Protein AF-A0A0U5IHL4-F1 (afdb_monomer)

pLDDT: mean 79.39, std 11.82, range [40.97, 94.06]

Foldseek 3Di:
DVVQVVVLVVVCVVVVPPDPDDFLLSRDLLPVVNVCVLCVVLVNPLCVVQCCAAAYNVPPDAHLLRVVCVVPPQPVRDSLLNSLSSVQAVLCSQCPPVPPVDPSHFAALVVSLVRSDDPSDDSVVSVVSLVVCCLGGQQWDADPVSNGIHGHSHGPPVNVVVVVVVVCVPPVVVLVVQQVVQCVVDDPPPDQAAEDEADQALVVDDPDDPTHHDYDHRPPHDDDDVVRNDPPDDDDLDALVVDDVVCLVAPDDLSSLLRVLLVLCVVPNQVSSVVSCCVHPVPPSVVSLVVLVVCLVRHPDPVSVVSSVSNSVSVPD

Sequence (317 aa):
MLRILALSVANLWRRQAAAPMIHACHLDLRDPRLADELVSRTDSAELMPIVNADIGDLKAEDSNAALADRANAHPDGFPLHEYAWKTVFLHRLAGFGDGLASNVFGIAKQDVLFATAFPGMTPPQVETTLDALRSHAYYLRYSETEGRYYASTGVSINRVLADIRRALRGNTRVTDLLNETSRKVVKAGALNFEILSEVELPECIPDKGAKATLAPIALDSPPVKPEDFIAGSKLRLALPEERHGARLTAPQTDWNRLQGLIAAYRDGNIPVTRAYLQTHAAENAERILDLLEVWAAEARDPDLKKQARAALYGLGR

Mean predicted aligned error: 17.68 Å

Nearest PDB structures (foldseek):
  8p8h-assembly1_A  TM=3.613E-01  e=2.334E+00  Homo sapiens
  5x5l-assembly1_A  TM=4.754E-01  e=4.123E+00  Acinetobacter baumannii
  3r0a-assembly1_A  TM=4.469E-01  e=7.283E+00  Methanosarcina mazei

Secondary structure (DSSP, 8-state):
-HHHHHHHHHHHHHHT---SS--GGG--TTSHHHHHHHHHHTT-GGGHHHIIIII--SSSSPPHHHHHHHHT--TT---HHHHHHHHHHHHHHHTTTT-TTSTTSSEEHHHHHHHT--TT--HHHHHHHHHHHHHH-SSEEEETTTTEEEE-SS--HHHHHHHHHHHHTT-HHHHHHHHHHHHHHS-TTSSSSEE--SB-SGGGS-S--SS-EE-PBPTTS----GGGG---S---PPPGGGS-HHHHHS--SHHHHHHHHHHHHHHHHHHHHHHHHHHHHGGGHHHHHHHHHHHHHH-SSHHHHHHHHHHHHHHT-

Solvent-accessible surface area (backbone atoms only — not comparable to full-atom values): 18159 Å² total; per-residue (Å²): 109,72,65,54,55,53,51,33,52,52,51,39,58,76,67,69,56,94,60,99,65,89,43,68,32,65,55,54,52,49,40,60,73,46,36,50,54,57,29,66,74,62,76,39,68,81,50,51,66,50,36,41,52,29,42,29,28,73,82,79,61,79,6,42,18,49,50,50,23,68,75,59,63,42,95,88,68,54,56,56,36,30,29,55,46,39,40,30,44,52,25,26,58,72,20,65,87,65,44,80,88,31,92,48,29,23,36,38,67,68,55,51,39,59,54,61,57,48,97,96,51,55,58,70,58,53,52,54,38,54,59,49,36,60,72,64,31,49,29,50,45,70,41,82,88,76,54,25,33,30,61,47,87,62,68,39,63,72,52,55,53,49,51,52,52,54,68,52,60,86,41,63,68,57,56,50,50,50,50,54,50,53,52,67,74,60,54,84,74,81,53,88,44,45,70,44,77,71,29,71,50,60,83,72,52,75,94,82,61,100,44,60,69,47,63,55,62,37,91,85,40,73,94,75,63,71,70,76,67,51,90,72,90,65,93,69,87,81,58,51,87,80,46,61,69,66,42,47,77,58,51,87,47,68,68,33,44,39,34,27,37,55,46,30,34,73,76,54,35,60,69,40,23,52,52,47,40,55,74,76,27,61,95,46,43,69,62,39,52,54,51,42,51,52,46,32,70,66,46,88,47,71,67,56,21,52,52,40,50,51,50,37,46,66,74,74,92

Structure (mmCIF, N/CA/C/O backbone):
data_AF-A0A0U5IHL4-F1
#
_entry.id   AF-A0A0U5IHL4-F1
#
loop_
_atom_site.group_PDB
_atom_site.id
_atom_site.type_symbol
_atom_site.label_atom_id
_atom_site.label_alt_id
_atom_site.label_comp_id
_atom_site.label_asym_id
_atom_site.label_entity_id
_atom_site.label_seq_id
_atom_site.pdbx_PDB_ins_code
_atom_site.Cartn_x
_atom_site.Cartn_y
_atom_site.Cartn_z
_atom_site.occupancy
_atom_site.B_iso_or_equiv
_atom_site.auth_seq_id
_atom_site.auth_comp_id
_atom_site.auth_asym_id
_atom_site.auth_atom_id
_atom_site.pdbx_PDB_model_num
ATOM 1 N N . MET A 1 1 ? 25.675 -5.745 -17.898 1.00 70.62 1 MET A N 1
ATOM 2 C CA . MET A 1 1 ? 24.692 -5.167 -18.847 1.00 70.62 1 MET A CA 1
ATOM 3 C C . MET A 1 1 ? 24.097 -6.214 -19.793 1.00 70.62 1 MET A C 1
ATOM 5 O O . MET A 1 1 ? 22.927 -6.521 -19.620 1.00 70.62 1 MET A O 1
ATOM 9 N N . LEU A 1 2 ? 24.857 -6.852 -20.698 1.00 84.75 2 LEU A N 1
ATOM 10 C CA . LEU A 1 2 ? 24.306 -7.862 -21.637 1.00 84.75 2 LEU A CA 1
ATOM 11 C C . LEU A 1 2 ? 23.575 -9.037 -20.957 1.00 84.75 2 LEU A C 1
ATOM 13 O O . LEU A 1 2 ? 22.538 -9.481 -21.438 1.00 84.75 2 LEU A O 1
ATOM 17 N N . ARG A 1 3 ? 24.074 -9.505 -19.805 1.00 89.00 3 ARG A N 1
ATOM 18 C CA . ARG A 1 3 ? 23.435 -10.579 -19.028 1.00 89.00 3 ARG A CA 1
ATOM 19 C C . ARG A 1 3 ? 22.057 -10.191 -18.480 1.00 89.00 3 ARG A C 1
ATOM 21 O O . ARG A 1 3 ? 21.152 -11.012 -18.529 1.00 89.00 3 ARG A O 1
ATOM 28 N N . ILE A 1 4 ? 21.895 -8.954 -18.001 1.00 88.88 4 ILE A N 1
ATOM 29 C CA . ILE A 1 4 ? 20.609 -8.441 -17.494 1.00 88.88 4 ILE A CA 1
ATOM 30 C C . ILE A 1 4 ? 19.595 -8.422 -18.636 1.00 88.88 4 ILE A C 1
ATOM 32 O O . ILE A 1 4 ? 18.509 -8.966 -18.489 1.00 88.88 4 ILE A O 1
ATOM 36 N N . LEU A 1 5 ? 19.979 -7.889 -19.802 1.00 89.88 5 LEU A N 1
ATOM 37 C CA . LEU A 1 5 ? 19.118 -7.887 -20.984 1.00 89.88 5 LEU A CA 1
ATOM 38 C C . LEU A 1 5 ? 18.722 -9.312 -21.405 1.00 89.88 5 LEU A C 1
ATOM 40 O O . LEU A 1 5 ? 17.545 -9.576 -21.630 1.00 89.88 5 LEU A O 1
ATOM 44 N N . ALA A 1 6 ? 19.683 -10.240 -21.462 1.00 92.75 6 ALA A N 1
ATOM 45 C CA . ALA A 1 6 ? 19.418 -11.632 -21.820 1.00 92.75 6 ALA A CA 1
ATOM 46 C C . ALA A 1 6 ? 18.459 -12.322 -20.832 1.00 92.75 6 ALA A C 1
ATOM 48 O O . ALA A 1 6 ? 17.554 -13.037 -21.259 1.00 92.75 6 ALA A O 1
ATOM 49 N N . LEU A 1 7 ? 18.621 -12.087 -19.524 1.00 92.69 7 LEU A N 1
ATOM 50 C CA . LEU A 1 7 ? 17.713 -12.606 -18.496 1.00 92.69 7 LEU A CA 1
ATOM 51 C C . LEU A 1 7 ? 16.308 -12.009 -18.628 1.00 92.69 7 LEU A C 1
ATOM 53 O O . LEU A 1 7 ? 15.334 -12.756 -18.571 1.00 92.69 7 LEU A O 1
ATOM 57 N N . SER A 1 8 ? 16.191 -10.703 -18.873 1.00 92.75 8 SER A N 1
ATOM 58 C CA . SER A 1 8 ? 14.900 -10.040 -19.086 1.00 92.75 8 SER A CA 1
ATOM 59 C C . SER A 1 8 ? 14.162 -10.605 -20.292 1.00 92.75 8 SER A C 1
ATOM 61 O O . SER A 1 8 ? 13.000 -10.984 -20.172 1.00 92.75 8 SER A O 1
ATOM 63 N N . VAL A 1 9 ? 14.843 -10.736 -21.436 1.00 93.38 9 VAL A N 1
ATOM 64 C CA . VAL A 1 9 ? 14.265 -11.340 -22.647 1.00 93.38 9 VAL A CA 1
ATOM 65 C C . VAL A 1 9 ? 13.840 -12.784 -22.377 1.00 93.38 9 VAL A C 1
ATOM 67 O O . VAL A 1 9 ? 12.722 -13.169 -22.714 1.00 93.38 9 VAL A O 1
ATOM 70 N N . ALA A 1 10 ? 14.688 -13.576 -21.714 1.00 93.62 10 ALA A N 1
ATOM 71 C CA . ALA A 1 10 ? 14.364 -14.957 -21.367 1.00 93.62 10 ALA A CA 1
ATOM 72 C C . ALA A 1 10 ? 13.145 -15.060 -20.431 1.00 93.62 10 ALA A C 1
ATOM 74 O O . ALA A 1 10 ? 12.318 -15.956 -20.605 1.00 93.62 10 ALA A O 1
ATOM 75 N N . ASN A 1 11 ? 13.010 -14.160 -19.454 1.00 92.69 11 ASN A N 1
ATOM 76 C CA . ASN A 1 11 ? 11.890 -14.163 -18.512 1.00 92.69 11 ASN A CA 1
ATOM 77 C C . ASN A 1 11 ? 10.586 -13.694 -19.171 1.00 92.69 11 ASN A C 1
ATOM 79 O O . ASN A 1 11 ? 9.555 -14.336 -18.968 1.00 92.69 11 ASN A O 1
ATOM 83 N N . LEU A 1 12 ? 10.631 -12.658 -20.015 1.00 92.25 12 LEU A N 1
ATOM 84 C CA . LEU A 1 12 ? 9.483 -12.227 -20.821 1.00 92.25 12 LEU A CA 1
ATOM 85 C C . LEU A 1 12 ? 9.002 -13.347 -21.751 1.00 92.25 12 LEU A C 1
ATOM 87 O O . LEU A 1 12 ? 7.808 -13.639 -21.793 1.00 92.25 12 LEU A O 1
ATOM 91 N N . TRP A 1 13 ? 9.937 -14.032 -22.419 1.00 93.31 13 TRP A N 1
ATOM 92 C CA . TRP A 1 13 ? 9.635 -15.171 -23.284 1.00 93.31 13 TRP A CA 1
ATOM 93 C C . TRP A 1 13 ? 8.981 -16.327 -22.518 1.00 93.31 13 TRP A C 1
ATOM 95 O O . TRP A 1 13 ? 7.932 -16.822 -22.921 1.00 93.31 13 TRP A O 1
ATOM 105 N N . ARG A 1 14 ? 9.550 -16.749 -21.380 1.00 93.06 14 ARG A N 1
ATOM 106 C CA . ARG A 1 14 ? 8.982 -17.842 -20.565 1.00 93.06 14 ARG A CA 1
ATOM 107 C C . ARG A 1 14 ? 7.578 -17.533 -20.050 1.00 93.06 14 ARG A C 1
ATOM 109 O O . ARG A 1 14 ? 6.767 -18.444 -19.945 1.00 93.06 14 ARG A O 1
ATOM 116 N N . ARG A 1 15 ? 7.306 -16.268 -19.718 1.00 89.12 15 ARG A N 1
ATOM 117 C CA . ARG A 1 15 ? 6.003 -15.811 -19.211 1.00 89.12 15 ARG A CA 1
ATOM 118 C C . ARG A 1 15 ? 4.991 -15.508 -20.313 1.00 89.12 15 ARG A C 1
ATOM 120 O O . ARG A 1 15 ? 3.847 -15.227 -19.982 1.00 89.12 15 ARG A O 1
ATOM 127 N N . GLN A 1 16 ? 5.406 -15.544 -21.583 1.00 88.62 16 GL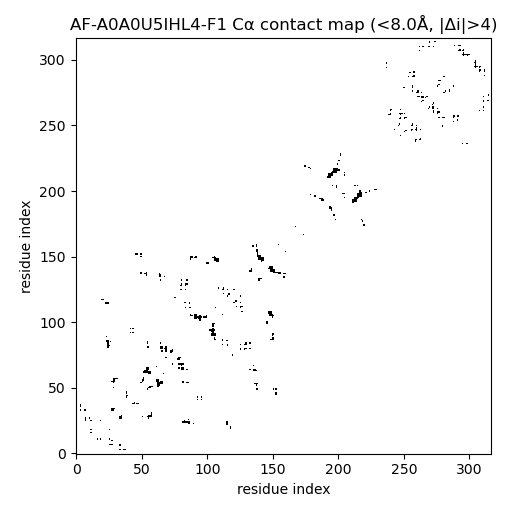N A N 1
ATOM 128 C CA . GLN A 1 16 ? 4.587 -15.123 -22.726 1.00 88.62 16 GLN A CA 1
ATOM 129 C C . GLN A 1 16 ? 3.995 -13.717 -22.514 1.00 88.62 16 GLN A C 1
ATOM 131 O O . GLN A 1 16 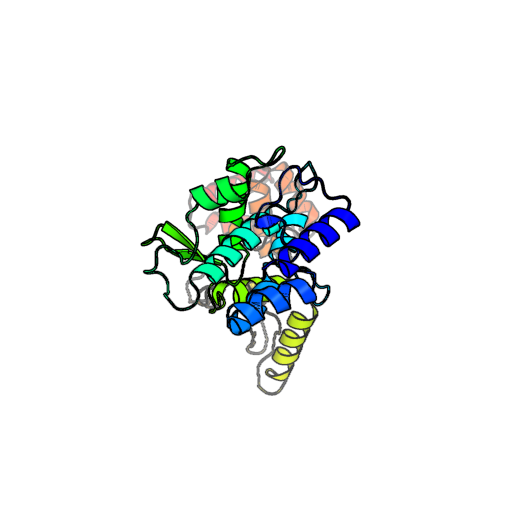? 2.842 -13.450 -22.843 1.00 88.62 16 GLN A 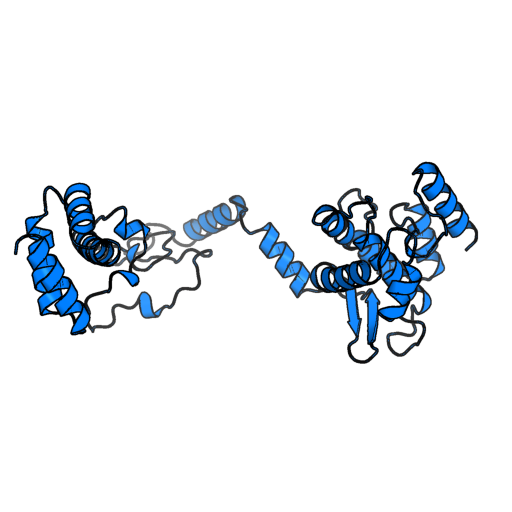O 1
ATOM 136 N N . ALA A 1 17 ? 4.782 -12.817 -21.916 1.00 85.38 17 ALA A N 1
ATOM 137 C CA . ALA A 1 17 ? 4.329 -11.469 -21.600 1.00 85.38 17 ALA A CA 1
ATOM 138 C C . ALA A 1 17 ? 4.247 -10.613 -22.872 1.00 85.38 17 ALA A C 1
ATOM 140 O O . ALA A 1 17 ? 5.193 -10.568 -23.663 1.00 85.38 17 ALA A O 1
ATOM 141 N N . ALA A 1 18 ? 3.137 -9.895 -23.046 1.00 79.69 18 ALA A N 1
ATOM 142 C CA . ALA A 1 18 ? 2.965 -8.950 -24.141 1.00 79.69 18 ALA A CA 1
ATOM 143 C C . ALA A 1 18 ? 3.801 -7.684 -23.885 1.00 79.69 18 ALA A C 1
ATOM 145 O O . ALA A 1 18 ? 3.359 -6.768 -23.201 1.00 79.69 18 ALA A O 1
ATOM 146 N N . ALA A 1 19 ? 5.016 -7.643 -24.435 1.00 84.12 19 ALA A N 1
ATOM 147 C CA . ALA A 1 19 ? 5.914 -6.490 -24.361 1.00 84.12 19 ALA A CA 1
ATOM 148 C C . ALA A 1 19 ? 6.385 -6.103 -25.776 1.00 84.12 19 ALA A C 1
ATOM 150 O O . ALA A 1 19 ? 7.451 -6.550 -26.208 1.00 84.12 19 ALA A O 1
ATOM 151 N N . PRO A 1 20 ? 5.601 -5.297 -26.525 1.00 82.12 20 PRO A N 1
ATOM 152 C CA . PRO A 1 20 ? 5.962 -4.860 -27.880 1.00 82.12 20 PRO A CA 1
ATOM 153 C C . PRO A 1 20 ? 7.307 -4.121 -27.936 1.00 82.12 20 PRO A C 1
ATOM 155 O O . PRO A 1 20 ? 8.003 -4.160 -28.947 1.00 82.12 20 PRO A O 1
ATOM 158 N N . MET A 1 21 ? 7.676 -3.470 -26.832 1.00 86.81 21 MET A N 1
ATOM 159 C CA . MET A 1 21 ? 8.982 -2.874 -26.592 1.00 86.81 21 MET A CA 1
ATOM 160 C C . MET A 1 21 ? 9.409 -3.188 -25.156 1.00 86.81 21 MET A C 1
ATOM 162 O O . MET A 1 21 ? 8.581 -3.212 -24.246 1.00 86.81 21 MET A O 1
ATOM 166 N N . ILE A 1 22 ? 10.699 -3.449 -24.938 1.00 89.19 22 ILE A N 1
ATOM 167 C CA . ILE A 1 22 ? 11.230 -3.734 -23.600 1.00 89.19 22 ILE A CA 1
ATOM 168 C C . ILE A 1 22 ? 11.645 -2.420 -22.944 1.00 89.19 22 ILE A C 1
ATOM 170 O O . ILE A 1 22 ? 12.648 -1.812 -23.308 1.00 89.19 22 ILE A O 1
ATOM 174 N N . HIS A 1 23 ? 10.874 -2.018 -21.943 1.00 88.88 23 HIS A N 1
ATOM 175 C CA . HIS A 1 23 ? 11.157 -0.875 -21.073 1.00 88.88 23 HIS A CA 1
ATOM 176 C C . HIS A 1 23 ? 11.784 -1.297 -19.739 1.00 88.88 23 HIS A C 1
ATOM 178 O O . HIS A 1 23 ? 11.735 -2.464 -19.352 1.00 88.88 23 HIS A O 1
ATOM 184 N N . ALA A 1 24 ? 12.284 -0.315 -18.986 1.00 85.56 24 ALA A N 1
ATOM 185 C CA . ALA A 1 24 ? 12.833 -0.485 -17.641 1.00 85.56 24 ALA A CA 1
ATOM 186 C C . ALA A 1 24 ? 11.872 -1.220 -16.677 1.00 85.56 24 ALA A C 1
ATOM 188 O O . ALA A 1 24 ? 12.297 -2.082 -15.908 1.00 85.56 24 ALA A O 1
ATOM 189 N N . CYS A 1 25 ? 10.564 -0.960 -16.768 1.00 88.38 25 CYS A N 1
ATOM 190 C CA . CYS A 1 25 ? 9.544 -1.621 -15.949 1.00 88.38 25 CYS A CA 1
ATOM 191 C C . CYS A 1 25 ? 9.418 -3.141 -16.177 1.00 88.38 25 CYS A C 1
ATOM 193 O O . CYS A 1 25 ? 8.927 -3.854 -15.301 1.00 88.38 25 CYS A O 1
ATOM 195 N N . HIS A 1 26 ? 9.899 -3.654 -17.315 1.00 90.31 26 HIS A N 1
ATOM 196 C CA . HIS A 1 26 ? 9.824 -5.074 -17.667 1.00 90.31 26 HIS A CA 1
ATOM 197 C C . HIS A 1 26 ? 10.923 -5.921 -17.016 1.00 90.31 26 HIS A C 1
ATOM 199 O O . HIS A 1 26 ? 10.900 -7.147 -17.139 1.00 90.31 26 HIS A O 1
ATOM 205 N N . LEU A 1 27 ? 11.886 -5.301 -16.323 1.00 90.25 27 LEU A N 1
ATOM 206 C CA . LEU A 1 27 ? 12.884 -6.053 -15.572 1.00 90.25 27 LEU A CA 1
ATOM 207 C C . LEU A 1 27 ? 12.206 -6.904 -14.492 1.00 90.25 27 LEU A C 1
ATOM 209 O O . LEU A 1 27 ? 11.357 -6.451 -13.716 1.00 90.25 27 LEU A O 1
ATOM 213 N N . ASP A 1 28 ? 12.589 -8.172 -14.446 1.00 89.25 28 ASP A N 1
ATOM 214 C CA . ASP A 1 28 ? 12.021 -9.123 -13.507 1.00 89.25 28 ASP A CA 1
ATOM 215 C C . ASP A 1 28 ? 12.864 -9.205 -12.239 1.00 89.25 28 ASP A C 1
ATOM 217 O O . ASP A 1 28 ? 13.707 -10.085 -12.092 1.00 89.25 28 ASP A O 1
ATOM 221 N N . LEU A 1 29 ? 12.623 -8.276 -11.313 1.00 88.62 29 LEU A N 1
ATOM 222 C CA . LEU A 1 29 ? 13.315 -8.246 -10.020 1.00 88.62 29 LEU A CA 1
ATOM 223 C C . LEU A 1 29 ? 12.933 -9.406 -9.083 1.00 88.62 29 LEU A C 1
ATOM 225 O O . LEU A 1 29 ? 13.537 -9.534 -8.028 1.00 88.62 29 LEU A O 1
ATOM 229 N N . ARG A 1 30 ? 11.976 -10.265 -9.469 1.00 86.12 30 ARG A N 1
ATOM 230 C CA . ARG A 1 30 ? 11.692 -11.533 -8.779 1.00 86.12 30 ARG A CA 1
ATOM 231 C C . ARG A 1 30 ? 12.662 -12.653 -9.161 1.00 86.12 30 ARG A C 1
ATOM 233 O O . ARG A 1 30 ? 12.684 -13.676 -8.490 1.00 86.12 30 ARG A O 1
ATOM 240 N N . ASP A 1 31 ? 13.425 -12.509 -10.249 1.00 88.81 31 ASP A N 1
ATOM 241 C CA . ASP A 1 31 ? 14.496 -13.451 -10.581 1.00 88.81 31 ASP A CA 1
ATOM 242 C C . ASP A 1 31 ? 15.732 -13.081 -9.747 1.00 88.81 31 ASP A C 1
ATOM 244 O O . ASP A 1 31 ? 16.350 -12.047 -10.032 1.00 88.81 31 ASP A O 1
ATOM 248 N N . PRO A 1 32 ? 16.136 -13.907 -8.759 1.00 86.62 32 PRO A N 1
ATOM 249 C CA . PRO A 1 32 ? 17.268 -13.587 -7.893 1.00 86.62 32 PRO A CA 1
ATOM 250 C C . PRO A 1 32 ? 18.539 -13.325 -8.699 1.00 86.62 32 PRO A C 1
ATOM 252 O O . PRO A 1 32 ? 19.300 -12.420 -8.391 1.00 86.62 32 PRO A O 1
ATOM 255 N N . ARG A 1 33 ? 18.729 -14.035 -9.821 1.00 89.12 33 ARG A N 1
ATOM 256 C CA . ARG A 1 33 ? 19.912 -13.868 -10.679 1.00 89.12 33 ARG A CA 1
ATOM 257 C C . ARG A 1 33 ? 19.960 -12.486 -11.322 1.00 89.12 33 ARG A C 1
ATOM 259 O O . ARG A 1 33 ? 21.047 -11.970 -11.565 1.00 89.12 33 ARG A O 1
ATOM 266 N N . LEU A 1 34 ? 18.796 -11.928 -11.661 1.00 89.88 34 LEU A N 1
ATOM 267 C CA . LEU A 1 34 ? 18.690 -10.600 -12.258 1.00 89.88 34 LEU A CA 1
ATOM 268 C C . LEU A 1 34 ? 18.869 -9.529 -11.183 1.00 89.88 34 LEU A C 1
ATOM 270 O O . LEU A 1 34 ? 19.649 -8.604 -11.396 1.00 89.88 34 LEU A O 1
ATOM 274 N N . ALA A 1 35 ? 18.191 -9.673 -10.041 1.00 87.44 35 ALA A N 1
ATOM 275 C CA . ALA A 1 35 ? 18.302 -8.747 -8.917 1.00 87.44 35 ALA A CA 1
ATOM 276 C C . ALA A 1 35 ? 19.741 -8.679 -8.373 1.00 87.44 35 ALA A C 1
ATOM 278 O O . ALA A 1 35 ? 20.296 -7.586 -8.255 1.00 87.44 35 ALA A O 1
ATOM 279 N N . ASP A 1 36 ? 20.379 -9.830 -8.150 1.00 85.75 36 ASP A N 1
ATOM 280 C CA . ASP A 1 36 ? 21.756 -9.916 -7.657 1.00 85.75 36 ASP A CA 1
ATOM 281 C C . ASP A 1 36 ? 22.750 -9.311 -8.654 1.00 85.75 36 ASP A C 1
ATOM 283 O O . ASP A 1 36 ? 23.636 -8.553 -8.262 1.00 85.75 36 ASP A O 1
ATOM 287 N N . GLU A 1 37 ? 22.614 -9.592 -9.958 1.00 87.44 37 GLU A N 1
ATOM 288 C CA . GLU A 1 37 ? 23.479 -8.987 -10.983 1.00 87.44 37 GLU A CA 1
ATOM 289 C C . GLU A 1 37 ? 23.276 -7.467 -11.054 1.00 87.44 37 GLU A C 1
ATOM 291 O O . GLU A 1 37 ? 24.244 -6.737 -11.242 1.00 87.44 37 GLU A O 1
ATOM 296 N N . LEU A 1 38 ? 22.042 -6.978 -10.901 1.00 85.12 38 LEU A N 1
ATOM 297 C CA . LEU A 1 38 ? 21.747 -5.548 -10.925 1.00 85.12 38 LEU A CA 1
ATOM 298 C C . LEU A 1 38 ? 22.385 -4.833 -9.727 1.00 85.12 38 LEU A C 1
ATOM 300 O O . LEU A 1 38 ? 23.035 -3.812 -9.915 1.00 85.12 38 LEU A O 1
ATOM 304 N N . VAL A 1 39 ? 22.239 -5.391 -8.525 1.00 81.19 39 VAL A N 1
ATOM 305 C CA . VAL A 1 39 ? 22.665 -4.752 -7.275 1.00 81.19 39 VAL A CA 1
ATOM 306 C C . VAL A 1 39 ? 24.162 -4.915 -6.994 1.00 81.19 39 VAL A C 1
ATOM 308 O O . VAL A 1 39 ? 24.807 -3.973 -6.533 1.00 81.19 39 VAL A O 1
ATOM 311 N N . SER A 1 40 ? 24.748 -6.075 -7.309 1.00 81.00 40 SER A N 1
ATOM 312 C CA . SER A 1 40 ? 26.196 -6.300 -7.146 1.00 81.00 40 SER A CA 1
ATOM 313 C C . SER A 1 40 ? 27.036 -5.430 -8.082 1.00 81.00 40 SER A C 1
ATOM 315 O O . SER A 1 40 ? 28.137 -5.020 -7.725 1.00 81.00 40 SER A 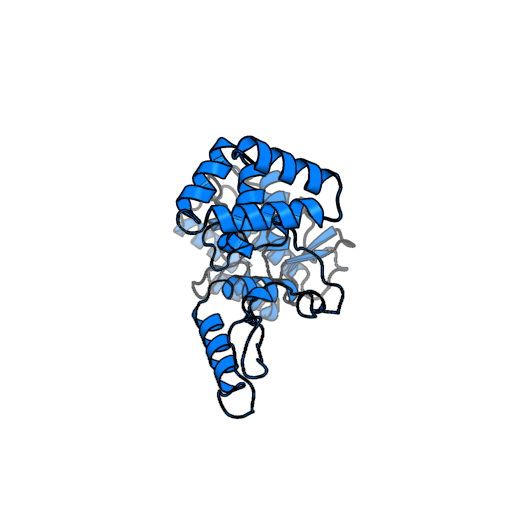O 1
ATOM 317 N N . ARG A 1 41 ? 26.530 -5.122 -9.282 1.00 78.69 41 ARG A N 1
ATOM 318 C CA . ARG A 1 41 ? 27.239 -4.295 -10.271 1.00 78.69 41 ARG A CA 1
ATOM 319 C C . ARG A 1 41 ? 27.240 -2.811 -9.931 1.00 78.69 41 ARG A C 1
ATOM 321 O O . ARG A 1 41 ? 28.100 -2.101 -10.444 1.00 78.69 41 ARG A O 1
ATOM 328 N N . THR A 1 42 ? 26.285 -2.353 -9.129 1.00 73.25 42 THR A N 1
ATOM 329 C CA . THR A 1 42 ? 26.123 -0.942 -8.752 1.00 73.25 42 THR A CA 1
ATOM 330 C C . THR A 1 42 ? 26.599 -0.650 -7.327 1.00 73.25 42 THR A C 1
ATOM 332 O O . THR A 1 42 ? 26.377 0.451 -6.835 1.00 73.25 42 THR A O 1
ATOM 335 N N . ASP A 1 43 ? 27.222 -1.629 -6.657 1.00 71.69 43 ASP A N 1
ATOM 336 C CA . ASP A 1 43 ? 27.627 -1.560 -5.243 1.00 71.69 43 ASP A CA 1
ATOM 337 C C . ASP A 1 43 ? 26.485 -1.101 -4.312 1.00 71.69 43 ASP A C 1
ATOM 339 O O . ASP A 1 43 ? 26.673 -0.383 -3.335 1.00 71.69 43 ASP A O 1
ATOM 343 N N . SER A 1 44 ? 25.247 -1.485 -4.644 1.00 79.88 44 SER A N 1
ATOM 344 C CA . SER A 1 44 ? 24.035 -0.970 -3.992 1.00 79.88 44 SER A CA 1
ATOM 345 C C . SER A 1 44 ? 23.357 -2.009 -3.101 1.00 79.88 44 SER A C 1
ATOM 347 O O . SER A 1 44 ? 22.128 -2.057 -3.027 1.00 79.88 44 SER A O 1
ATOM 349 N N . ALA A 1 45 ? 24.137 -2.877 -2.448 1.00 80.94 45 ALA A N 1
ATOM 350 C CA . ALA A 1 45 ? 23.626 -3.999 -1.646 1.00 80.94 45 ALA A CA 1
ATOM 351 C C . ALA A 1 45 ? 22.596 -3.568 -0.583 1.00 80.94 45 ALA A C 1
ATOM 353 O O . ALA A 1 45 ? 21.644 -4.296 -0.298 1.00 80.94 45 ALA A O 1
ATOM 354 N N . GLU A 1 46 ? 22.730 -2.346 -0.061 1.00 83.00 46 GLU A N 1
ATOM 355 C CA . GLU A 1 46 ? 21.791 -1.723 0.878 1.00 83.00 46 GLU A CA 1
ATOM 356 C C . GLU A 1 46 ? 20.371 -1.504 0.325 1.00 83.00 46 GLU A C 1
ATOM 358 O O . GLU A 1 46 ? 19.449 -1.246 1.096 1.00 83.00 46 GLU A O 1
ATOM 363 N N . LEU A 1 47 ? 20.168 -1.622 -0.990 1.00 86.56 47 LEU A N 1
ATOM 364 C CA . LEU A 1 47 ? 18.869 -1.449 -1.638 1.00 86.56 47 LEU A CA 1
ATOM 365 C C . LEU A 1 47 ? 18.067 -2.754 -1.755 1.00 86.56 47 LEU A C 1
ATOM 367 O O . LEU A 1 47 ? 16.876 -2.705 -2.061 1.00 86.56 47 LEU A O 1
ATOM 371 N N . MET A 1 48 ? 18.664 -3.917 -1.471 1.00 87.06 48 MET A N 1
ATOM 372 C CA . MET A 1 48 ? 17.949 -5.205 -1.493 1.00 87.06 48 MET A CA 1
ATOM 373 C C . MET A 1 48 ? 16.703 -5.262 -0.590 1.00 87.06 48 MET A C 1
ATOM 375 O O . MET A 1 48 ? 15.702 -5.843 -1.015 1.00 87.06 48 MET A O 1
ATOM 379 N N . PRO A 1 49 ? 16.683 -4.655 0.616 1.00 88.00 49 PRO A N 1
ATOM 380 C CA . PRO A 1 49 ? 15.466 -4.572 1.425 1.00 88.00 49 PRO A CA 1
ATOM 381 C C . PRO A 1 49 ? 14.291 -3.909 0.694 1.00 88.00 49 PRO A C 1
ATOM 383 O O . PRO A 1 49 ? 13.150 -4.324 0.881 1.00 88.00 49 PRO A O 1
ATOM 386 N N . ILE A 1 50 ? 14.564 -2.932 -0.177 1.00 90.06 50 ILE A N 1
ATOM 387 C CA . ILE A 1 50 ? 13.544 -2.224 -0.965 1.00 90.06 50 ILE A CA 1
ATOM 388 C C . ILE A 1 50 ? 12.916 -3.160 -1.994 1.00 90.06 50 ILE A C 1
ATOM 390 O O . ILE A 1 50 ? 11.695 -3.175 -2.157 1.00 90.06 50 ILE A O 1
ATOM 394 N N . VAL A 1 51 ? 13.751 -3.953 -2.674 1.00 89.25 51 VAL A N 1
ATOM 395 C CA . VAL A 1 51 ? 13.294 -4.932 -3.665 1.00 89.25 51 VAL A CA 1
ATOM 396 C C . VAL A 1 51 ? 12.347 -5.929 -3.008 1.00 89.25 51 VAL A C 1
ATOM 398 O O . VAL A 1 51 ? 11.212 -6.053 -3.461 1.00 89.25 51 VAL A O 1
ATOM 401 N N . ASN A 1 52 ? 12.777 -6.537 -1.898 1.00 87.25 52 ASN A N 1
ATOM 402 C CA . ASN A 1 52 ? 12.006 -7.560 -1.192 1.00 87.25 52 ASN A CA 1
ATOM 403 C C . ASN A 1 52 ? 10.690 -7.019 -0.615 1.00 87.25 52 ASN A C 1
ATOM 405 O O . ASN A 1 52 ? 9.659 -7.670 -0.731 1.00 87.25 52 ASN A O 1
ATOM 409 N N . ALA A 1 53 ? 10.712 -5.837 0.007 1.00 86.56 53 ALA A N 1
ATOM 410 C CA . ALA A 1 53 ? 9.534 -5.308 0.687 1.00 86.56 53 ALA A CA 1
ATOM 411 C C . ALA A 1 53 ? 8.515 -4.684 -0.275 1.00 86.56 53 ALA A C 1
ATOM 413 O O . ALA A 1 53 ? 7.315 -4.918 -0.145 1.00 86.56 53 ALA A O 1
ATOM 414 N N . ASP A 1 54 ? 8.970 -3.874 -1.236 1.00 88.75 54 ASP A N 1
ATOM 415 C CA . ASP A 1 54 ? 8.059 -3.036 -2.012 1.00 88.75 54 ASP A CA 1
ATOM 416 C C . ASP A 1 54 ? 7.927 -3.438 -3.483 1.00 88.75 54 ASP A C 1
ATOM 418 O O . ASP A 1 54 ? 6.855 -3.229 -4.039 1.00 88.75 54 ASP A O 1
ATOM 422 N N . ILE A 1 55 ? 8.961 -3.981 -4.142 1.00 88.19 55 ILE A N 1
ATOM 423 C CA . ILE A 1 55 ? 8.947 -4.155 -5.608 1.00 88.19 55 ILE A CA 1
ATOM 424 C C . ILE A 1 55 ? 8.603 -5.581 -6.024 1.00 88.19 55 ILE A C 1
ATOM 426 O O . ILE A 1 55 ? 7.582 -5.815 -6.664 1.00 88.19 55 ILE A O 1
ATOM 430 N N . GLY A 1 56 ? 9.451 -6.542 -5.684 1.00 77.44 56 GLY A N 1
ATOM 431 C CA . GLY A 1 56 ? 9.319 -7.922 -6.116 1.00 77.44 56 GLY A CA 1
ATOM 432 C C . GLY A 1 56 ? 9.942 -8.816 -5.070 1.00 77.44 56 GLY A C 1
ATOM 433 O O . GLY A 1 56 ? 11.137 -8.719 -4.812 1.00 77.44 56 GLY A O 1
ATOM 434 N N . ASP A 1 57 ? 9.128 -9.664 -4.459 1.00 68.44 57 ASP A N 1
ATOM 435 C CA . ASP A 1 57 ? 9.641 -10.534 -3.420 1.00 68.44 57 ASP A CA 1
ATOM 436 C C . ASP A 1 57 ? 10.387 -11.736 -4.012 1.00 68.44 57 ASP A C 1
ATOM 438 O O . ASP A 1 57 ? 9.889 -12.439 -4.897 1.00 68.44 57 ASP A O 1
ATOM 442 N N . LEU A 1 58 ? 11.585 -11.971 -3.485 1.00 59.53 58 LEU A N 1
ATOM 443 C CA . LEU A 1 58 ? 12.417 -13.138 -3.757 1.00 59.53 58 LEU A CA 1
ATOM 444 C C . LEU A 1 58 ? 12.065 -14.324 -2.836 1.00 59.53 58 LEU A C 1
ATOM 446 O O . LEU A 1 58 ? 12.508 -15.443 -3.095 1.00 59.53 58 LEU A O 1
ATOM 450 N N . LYS A 1 59 ? 11.289 -14.094 -1.764 1.00 61.41 59 LYS A N 1
ATOM 451 C CA . LYS A 1 59 ? 10.922 -15.074 -0.725 1.00 61.41 59 LYS A CA 1
ATOM 452 C C . LYS A 1 59 ? 9.497 -15.642 -0.840 1.00 61.41 59 LYS A C 1
ATOM 454 O O . LYS A 1 59 ? 9.120 -16.450 0.004 1.00 61.41 59 LYS A O 1
ATOM 459 N N . ALA A 1 60 ? 8.773 -15.324 -1.916 1.00 56.31 60 ALA A N 1
ATOM 460 C CA . ALA A 1 60 ? 7.429 -15.824 -2.249 1.00 56.31 60 ALA A CA 1
ATOM 461 C C . ALA A 1 60 ? 6.252 -15.329 -1.372 1.00 56.31 60 ALA A C 1
ATOM 463 O O . ALA A 1 60 ? 5.143 -15.850 -1.494 1.00 56.31 60 ALA A O 1
ATOM 464 N N . GLU A 1 61 ? 6.453 -14.305 -0.552 1.00 64.31 61 GLU A N 1
ATOM 465 C CA . GLU A 1 61 ? 5.413 -13.405 -0.045 1.00 64.31 61 GLU A CA 1
ATOM 466 C C . GLU A 1 61 ? 5.103 -12.302 -1.084 1.00 64.31 61 GLU A C 1
ATOM 468 O O . GLU A 1 61 ? 5.803 -12.128 -2.080 1.00 64.31 61 GLU A O 1
ATOM 473 N N . ASP A 1 62 ? 3.999 -11.571 -0.928 1.00 76.88 62 ASP A N 1
ATOM 474 C CA . ASP A 1 62 ? 3.670 -10.484 -1.855 1.00 76.88 62 ASP A CA 1
ATOM 475 C C . ASP A 1 62 ? 4.331 -9.172 -1.427 1.00 76.88 62 ASP A C 1
ATOM 477 O O . ASP A 1 62 ? 4.140 -8.713 -0.302 1.00 76.88 62 ASP A O 1
ATOM 481 N N . SER A 1 63 ? 5.060 -8.534 -2.348 1.00 88.12 63 SER A N 1
ATOM 482 C CA . SER A 1 63 ? 5.583 -7.178 -2.155 1.00 88.12 63 SER A CA 1
ATOM 483 C C . SER A 1 63 ? 4.445 -6.155 -2.037 1.00 88.12 63 SER A C 1
ATOM 485 O O . SER A 1 63 ? 3.345 -6.375 -2.548 1.00 88.12 63 SER A O 1
ATOM 487 N N . ASN A 1 64 ? 4.699 -4.991 -1.431 1.00 88.62 64 ASN A N 1
ATOM 488 C CA . ASN A 1 64 ? 3.671 -3.949 -1.302 1.00 88.62 64 ASN A CA 1
ATOM 489 C C . ASN A 1 64 ? 3.097 -3.502 -2.660 1.00 88.62 64 ASN A C 1
ATOM 491 O O . ASN A 1 64 ? 1.893 -3.262 -2.760 1.00 88.62 64 ASN A O 1
ATOM 495 N N . ALA A 1 65 ? 3.915 -3.434 -3.719 1.00 90.69 65 ALA A N 1
ATOM 496 C CA . ALA A 1 65 ? 3.418 -3.168 -5.069 1.00 90.69 65 ALA A CA 1
ATOM 497 C C . ALA A 1 65 ? 2.537 -4.311 -5.600 1.00 90.69 65 ALA A C 1
ATOM 499 O O . ALA A 1 65 ? 1.468 -4.040 -6.140 1.00 90.69 65 ALA A O 1
ATOM 500 N N . ALA A 1 66 ? 2.919 -5.575 -5.383 1.00 89.62 66 ALA A N 1
ATOM 501 C CA . ALA A 1 66 ? 2.107 -6.725 -5.784 1.00 89.62 66 ALA A CA 1
ATOM 502 C C . ALA A 1 66 ? 0.763 -6.773 -5.035 1.00 89.62 66 ALA A C 1
ATOM 504 O O . ALA A 1 66 ? -0.276 -7.066 -5.628 1.00 89.62 66 ALA A O 1
ATOM 505 N N . LEU A 1 67 ? 0.757 -6.438 -3.741 1.00 89.06 67 LEU A N 1
ATOM 506 C CA . LEU A 1 67 ? -0.466 -6.300 -2.948 1.00 89.06 67 LEU A CA 1
ATOM 507 C C . LEU A 1 67 ? -1.363 -5.178 -3.486 1.00 89.06 67 LEU A C 1
ATOM 509 O O . LEU A 1 67 ? -2.577 -5.363 -3.576 1.00 89.06 67 LEU A O 1
ATOM 513 N N . ALA A 1 68 ? -0.782 -4.039 -3.874 1.00 89.44 68 ALA A N 1
ATOM 514 C CA . ALA A 1 68 ? -1.525 -2.926 -4.462 1.00 89.44 68 ALA A CA 1
ATOM 515 C C . ALA A 1 68 ? -2.122 -3.289 -5.834 1.00 89.44 68 ALA A C 1
ATOM 517 O O . ALA A 1 68 ? -3.289 -2.992 -6.090 1.00 89.44 68 ALA A O 1
ATOM 518 N N . ASP A 1 69 ? -1.369 -4.005 -6.672 1.00 90.88 69 ASP A N 1
ATOM 519 C CA . ASP A 1 69 ? -1.856 -4.518 -7.956 1.00 90.88 69 ASP A CA 1
ATOM 520 C C . ASP A 1 69 ? -2.977 -5.549 -7.787 1.00 90.88 69 ASP A C 1
ATOM 522 O O . ASP A 1 69 ? -3.932 -5.549 -8.557 1.00 90.88 69 ASP A O 1
ATOM 526 N N . ARG A 1 70 ? -2.934 -6.399 -6.754 1.00 89.62 70 ARG A N 1
ATOM 527 C CA . ARG A 1 70 ? -4.045 -7.319 -6.450 1.00 89.62 70 ARG A CA 1
ATOM 528 C C . ARG A 1 70 ? -5.280 -6.599 -5.923 1.00 89.62 70 ARG A C 1
ATOM 530 O O . ARG A 1 70 ? -6.396 -7.000 -6.241 1.00 89.62 70 ARG A O 1
ATOM 537 N N . ALA A 1 71 ? -5.090 -5.567 -5.103 1.00 88.38 71 ALA A N 1
ATOM 538 C CA . ALA A 1 71 ? -6.190 -4.790 -4.538 1.00 88.38 71 ALA A CA 1
ATOM 539 C C . ALA A 1 71 ? -6.942 -3.986 -5.610 1.00 88.38 71 ALA A C 1
ATOM 541 O O . ALA A 1 71 ? -8.148 -3.783 -5.482 1.00 88.38 71 ALA A O 1
ATOM 542 N N . ASN A 1 72 ? -6.243 -3.548 -6.660 1.00 86.44 72 ASN A N 1
ATOM 543 C CA . ASN A 1 72 ? -6.819 -2.831 -7.790 1.00 86.44 72 ASN A CA 1
ATOM 544 C C . ASN A 1 72 ? -6.223 -3.335 -9.114 1.00 86.44 72 ASN A C 1
ATOM 546 O O . ASN A 1 72 ? -5.355 -2.691 -9.706 1.00 86.44 72 ASN A O 1
ATOM 550 N N . ALA A 1 73 ? -6.685 -4.507 -9.552 1.00 89.56 73 ALA A N 1
ATOM 551 C CA . ALA A 1 73 ? -6.172 -5.164 -10.747 1.00 89.56 73 ALA A CA 1
ATOM 552 C C . ALA A 1 73 ? -6.487 -4.369 -12.021 1.00 89.56 73 ALA A C 1
ATOM 554 O O . ALA A 1 73 ? -7.618 -3.932 -12.244 1.00 89.56 73 ALA A O 1
ATOM 555 N N . HIS A 1 74 ? -5.486 -4.222 -12.891 1.00 88.62 74 HIS A N 1
ATOM 556 C CA . HIS A 1 74 ? -5.675 -3.607 -14.200 1.00 88.62 74 HIS A CA 1
ATOM 557 C C . HIS A 1 74 ? -6.587 -4.482 -15.085 1.00 88.62 74 HIS A C 1
ATOM 559 O O . HIS A 1 74 ? -6.403 -5.702 -15.088 1.00 88.62 74 HIS A O 1
ATOM 565 N N . PRO A 1 75 ? -7.505 -3.905 -15.890 1.00 87.75 75 PRO A N 1
ATOM 566 C CA . PRO A 1 75 ? -8.394 -4.669 -16.775 1.00 87.75 75 PRO A CA 1
ATOM 567 C C . PRO A 1 75 ? -7.664 -5.640 -17.713 1.00 87.75 75 PRO A C 1
ATOM 569 O O . PRO A 1 75 ? -8.088 -6.779 -17.877 1.00 87.75 75 PRO A O 1
ATOM 572 N N . ASP A 1 76 ? -6.527 -5.210 -18.262 1.00 86.69 76 ASP A N 1
ATOM 573 C CA . ASP A 1 76 ? -5.682 -6.025 -19.149 1.00 86.69 76 ASP A CA 1
ATOM 574 C C . ASP A 1 76 ? -4.649 -6.896 -18.397 1.00 86.69 76 ASP A C 1
ATOM 576 O O . ASP A 1 76 ? -3.785 -7.519 -19.010 1.00 86.69 76 ASP A O 1
ATOM 580 N N . GLY A 1 77 ? -4.694 -6.927 -17.059 1.00 87.06 77 GLY A N 1
ATOM 581 C CA . GLY A 1 77 ? -3.830 -7.776 -16.229 1.00 87.06 77 GLY A CA 1
ATOM 582 C C . GLY A 1 77 ? -2.397 -7.270 -16.012 1.00 87.06 77 GLY A C 1
ATOM 583 O O . GLY A 1 77 ? -1.555 -8.021 -15.519 1.00 87.06 77 GLY A O 1
ATOM 584 N N . PHE A 1 78 ? -2.092 -6.016 -16.358 1.00 89.00 78 PHE A N 1
ATOM 585 C CA . PHE A 1 78 ? -0.768 -5.432 -16.125 1.00 89.00 78 PHE A CA 1
ATOM 586 C C . PHE A 1 78 ? -0.522 -5.116 -14.635 1.00 89.00 78 PHE A C 1
ATOM 588 O O . PHE A 1 78 ? -1.373 -4.478 -14.008 1.00 89.00 78 PHE A O 1
ATOM 595 N N . PRO A 1 79 ? 0.645 -5.483 -14.067 1.00 90.38 79 PRO A N 1
ATOM 596 C CA . PRO A 1 79 ? 1.023 -5.133 -12.698 1.00 90.38 79 PRO A CA 1
ATOM 597 C C . PRO A 1 79 ? 1.575 -3.698 -12.653 1.00 90.38 79 PRO A C 1
ATOM 599 O O . PRO A 1 79 ? 2.784 -3.449 -12.691 1.00 90.38 79 PRO A O 1
ATOM 602 N N . LEU A 1 80 ? 0.656 -2.734 -12.676 1.00 91.31 80 LEU A N 1
ATOM 603 C CA . LEU A 1 80 ? 0.938 -1.315 -12.861 1.00 91.31 80 LEU A CA 1
ATOM 604 C C . LEU A 1 80 ? 1.773 -0.718 -11.716 1.00 91.31 80 LEU A C 1
ATOM 606 O O . LEU A 1 80 ? 2.713 0.039 -11.975 1.00 91.31 80 LEU A O 1
ATOM 610 N N . HIS A 1 81 ? 1.474 -1.077 -10.467 1.00 93.25 81 HIS A N 1
ATOM 611 C CA . HIS A 1 81 ? 2.231 -0.645 -9.293 1.00 93.25 81 HIS A CA 1
ATOM 612 C C . HIS A 1 81 ? 3.650 -1.190 -9.342 1.00 93.25 81 HIS A C 1
ATOM 614 O O . HIS A 1 81 ? 4.594 -0.425 -9.140 1.00 93.25 81 HIS A O 1
ATOM 620 N N . GLU A 1 82 ? 3.838 -2.463 -9.691 1.00 92.00 82 GLU A N 1
ATOM 621 C CA . GLU A 1 82 ? 5.187 -2.995 -9.885 1.00 92.00 82 GLU A CA 1
ATOM 622 C C . GLU A 1 82 ? 5.935 -2.279 -11.011 1.00 92.00 82 GLU A C 1
ATOM 624 O O . GLU A 1 82 ? 7.114 -1.961 -10.857 1.00 92.00 82 GLU A O 1
ATOM 629 N N . TYR A 1 83 ? 5.285 -2.014 -12.146 1.00 92.62 83 TYR A N 1
ATOM 630 C CA . TYR A 1 83 ? 5.923 -1.369 -13.295 1.00 92.62 83 TYR A CA 1
ATOM 631 C C . TYR A 1 83 ? 6.376 0.059 -12.990 1.00 92.62 83 TYR A C 1
ATOM 633 O O . TYR A 1 83 ? 7.533 0.412 -13.262 1.00 92.62 83 TYR A O 1
ATOM 641 N N . ALA A 1 84 ? 5.505 0.862 -12.378 1.00 93.81 84 ALA A N 1
ATOM 642 C CA . ALA A 1 84 ? 5.853 2.203 -11.925 1.00 93.81 84 ALA A CA 1
ATOM 643 C C . ALA A 1 84 ? 6.988 2.148 -10.893 1.00 93.81 84 ALA A C 1
ATOM 645 O O . ALA A 1 84 ? 7.968 2.891 -10.991 1.00 93.81 84 ALA A O 1
ATOM 646 N N . TRP A 1 85 ? 6.911 1.212 -9.944 1.00 94.06 85 TRP A N 1
ATOM 647 C CA . TRP A 1 85 ? 7.867 1.140 -8.848 1.00 94.06 85 TRP A CA 1
ATOM 648 C C . TRP A 1 85 ? 9.263 0.665 -9.273 1.00 94.06 85 TRP A C 1
ATOM 650 O O . TRP A 1 85 ? 10.267 1.274 -8.896 1.00 94.06 85 TRP A O 1
ATOM 660 N N . LYS A 1 86 ? 9.345 -0.330 -10.165 1.00 93.25 86 LYS A N 1
ATOM 661 C CA . LYS A 1 86 ? 10.600 -0.752 -10.819 1.00 93.25 86 LYS A CA 1
ATOM 662 C C . LYS A 1 86 ? 11.274 0.396 -11.553 1.00 93.25 86 LYS A C 1
ATOM 664 O O . LYS A 1 86 ? 12.490 0.551 -11.479 1.00 93.25 86 LYS A O 1
ATOM 669 N N . THR A 1 87 ? 10.484 1.213 -12.242 1.00 93.12 87 THR A N 1
ATOM 670 C CA . THR A 1 87 ? 10.994 2.361 -12.994 1.00 93.12 87 THR A CA 1
ATOM 671 C C . THR A 1 87 ? 11.670 3.366 -12.067 1.00 93.12 87 THR A C 1
ATOM 673 O O . THR A 1 87 ? 12.809 3.758 -12.325 1.00 93.12 87 THR A O 1
ATOM 676 N N . VAL A 1 88 ? 11.025 3.721 -10.951 1.00 93.88 88 VAL A N 1
ATOM 677 C CA . VAL A 1 88 ? 11.615 4.618 -9.944 1.00 93.88 88 VAL A CA 1
ATOM 678 C C . VAL A 1 88 ? 12.879 4.014 -9.330 1.00 93.88 88 VAL A C 1
ATOM 680 O O . VAL A 1 88 ? 13.893 4.700 -9.197 1.00 93.88 88 VAL A O 1
ATOM 683 N N . PHE A 1 89 ? 12.848 2.726 -8.992 1.00 92.25 89 PHE A N 1
ATOM 684 C CA . PHE A 1 89 ? 13.991 2.031 -8.404 1.00 92.25 89 PHE A CA 1
ATOM 685 C C . PHE A 1 89 ? 15.229 2.039 -9.309 1.00 92.25 89 PHE A C 1
ATOM 687 O O . PHE A 1 89 ? 16.335 2.315 -8.848 1.00 92.25 89 PHE A O 1
ATOM 694 N N . LEU A 1 90 ? 15.060 1.805 -10.610 1.00 89.75 90 LEU A N 1
ATOM 695 C CA . LEU A 1 90 ? 16.182 1.804 -11.555 1.00 89.75 90 LEU A CA 1
ATOM 696 C C . LEU A 1 90 ? 16.841 3.181 -11.680 1.00 89.75 90 LEU A C 1
ATOM 698 O O . LEU A 1 90 ? 18.062 3.274 -11.778 1.00 89.75 90 LEU A O 1
ATOM 702 N N . HIS A 1 91 ? 16.056 4.252 -11.592 1.00 88.75 91 HIS A N 1
ATOM 703 C CA . HIS A 1 91 ? 16.586 5.616 -11.600 1.00 88.75 91 HIS A CA 1
ATOM 704 C C . HIS A 1 91 ? 17.203 6.023 -10.255 1.00 88.75 91 HIS A C 1
ATOM 706 O O . HIS A 1 91 ? 17.993 6.960 -10.189 1.00 88.75 91 HIS A O 1
ATOM 712 N N . ARG A 1 92 ? 16.927 5.292 -9.168 1.00 85.06 92 ARG A N 1
ATOM 713 C CA . ARG A 1 92 ? 17.736 5.394 -7.947 1.00 85.06 92 ARG A CA 1
ATOM 714 C C . ARG A 1 92 ? 19.119 4.765 -8.139 1.00 85.06 92 ARG A C 1
ATOM 716 O O . ARG A 1 92 ? 20.091 5.322 -7.639 1.00 85.06 92 ARG A O 1
ATOM 723 N N . LEU A 1 93 ? 19.213 3.634 -8.842 1.00 83.19 93 LEU A N 1
ATOM 724 C CA . LEU A 1 93 ? 20.490 2.951 -9.083 1.00 83.19 93 LEU A CA 1
ATOM 725 C C . LEU A 1 93 ? 21.438 3.774 -9.961 1.00 83.19 93 LEU A C 1
ATOM 727 O O . LEU A 1 93 ? 22.636 3.798 -9.703 1.00 83.19 93 LEU A O 1
ATOM 731 N N . ALA A 1 94 ? 20.910 4.473 -10.970 1.00 77.69 94 ALA A N 1
ATOM 732 C CA . ALA A 1 94 ? 21.718 5.265 -11.898 1.00 77.69 94 ALA A CA 1
ATOM 733 C C . ALA A 1 94 ? 22.471 6.439 -11.233 1.00 77.69 94 ALA A C 1
ATOM 735 O O . ALA A 1 94 ? 23.536 6.814 -11.711 1.00 77.69 94 ALA A O 1
ATOM 736 N N . GLY A 1 95 ? 21.938 6.993 -10.138 1.00 71.06 95 GLY A N 1
ATOM 737 C CA . GLY A 1 95 ? 22.563 8.064 -9.349 1.00 71.06 95 GLY A CA 1
ATOM 738 C C . GLY A 1 95 ? 23.036 7.616 -7.963 1.00 71.06 95 GLY A C 1
ATOM 739 O O . GLY A 1 95 ? 23.134 8.438 -7.051 1.00 71.06 95 GLY A O 1
ATOM 740 N N . PHE A 1 96 ? 23.242 6.312 -7.751 1.00 68.50 96 PHE A N 1
ATOM 741 C CA . PHE A 1 96 ? 23.625 5.775 -6.447 1.00 68.50 96 PHE A CA 1
ATOM 742 C C . PHE A 1 96 ? 24.990 6.336 -6.002 1.00 68.50 96 PHE A C 1
ATOM 744 O O . PHE A 1 96 ? 26.003 6.073 -6.638 1.00 68.50 96 PHE A O 1
ATOM 751 N N . GLY A 1 97 ? 24.999 7.127 -4.921 1.00 67.75 97 GLY A N 1
ATOM 752 C CA . GLY A 1 97 ? 26.193 7.791 -4.373 1.00 67.75 97 GLY A CA 1
ATOM 753 C C . GLY A 1 97 ? 26.157 9.324 -4.440 1.00 67.75 97 GLY A C 1
ATOM 754 O O . GLY A 1 97 ? 26.609 9.974 -3.502 1.00 67.75 97 GLY A O 1
ATOM 755 N N . ASP A 1 98 ? 25.525 9.905 -5.465 1.00 70.88 98 ASP A N 1
ATOM 756 C CA . ASP A 1 98 ? 25.532 11.366 -5.679 1.00 70.88 98 ASP A CA 1
ATOM 757 C C . ASP A 1 98 ? 24.391 12.107 -4.954 1.00 70.88 98 ASP A C 1
ATOM 759 O O . ASP A 1 98 ? 24.386 13.333 -4.838 1.00 70.88 98 ASP A O 1
ATOM 763 N N . GLY A 1 99 ? 23.407 11.360 -4.446 1.00 73.56 99 GLY A N 1
ATOM 764 C CA . GLY A 1 99 ? 22.282 11.900 -3.683 1.00 73.56 99 GLY A CA 1
ATOM 765 C C . GLY A 1 99 ? 21.306 12.752 -4.506 1.00 73.56 99 GLY A C 1
ATOM 766 O O . GLY A 1 99 ? 21.373 12.829 -5.728 1.00 73.56 99 GLY A O 1
ATOM 767 N N . LEU A 1 100 ? 20.360 13.391 -3.811 1.00 70.62 100 LEU A N 1
ATOM 768 C CA . LEU A 1 100 ? 19.217 14.098 -4.414 1.00 70.62 100 LEU A CA 1
ATOM 769 C C . LEU A 1 100 ? 19.585 15.319 -5.270 1.00 70.62 100 LEU A C 1
ATOM 771 O O . LEU A 1 100 ? 18.793 15.695 -6.123 1.00 70.62 100 LEU A O 1
ATOM 775 N N . ALA A 1 101 ? 20.762 15.915 -5.057 1.00 70.00 101 ALA A N 1
ATOM 776 C CA . ALA A 1 101 ? 21.233 17.059 -5.839 1.00 70.00 101 ALA A CA 1
ATOM 777 C C . ALA A 1 101 ? 21.724 16.662 -7.247 1.00 70.00 101 ALA A C 1
ATOM 779 O O . ALA A 1 101 ? 21.978 17.525 -8.086 1.00 70.00 101 ALA A O 1
ATOM 780 N N . SER A 1 102 ? 21.889 15.361 -7.513 1.00 78.75 102 SER A N 1
ATOM 781 C CA . SER A 1 102 ? 22.285 14.856 -8.824 1.00 78.75 102 SER A CA 1
ATOM 782 C C . SER A 1 102 ? 21.089 14.721 -9.756 1.00 78.75 102 SER A C 1
ATOM 784 O O . SER A 1 102 ? 20.085 14.084 -9.435 1.00 78.75 102 SER A O 1
ATOM 786 N N . ASN A 1 103 ? 21.243 15.218 -10.983 1.00 75.31 103 ASN A N 1
ATOM 787 C CA . ASN A 1 103 ? 20.231 15.089 -12.031 1.00 75.31 103 ASN A CA 1
ATOM 788 C C . ASN A 1 103 ? 19.967 13.641 -12.466 1.00 75.31 103 ASN A C 1
ATOM 790 O O . ASN A 1 103 ? 18.983 13.396 -13.165 1.00 75.31 103 ASN A O 1
ATOM 794 N N . VAL A 1 104 ? 20.812 12.694 -12.060 1.00 78.31 104 VAL A N 1
ATOM 795 C CA . VAL A 1 104 ? 20.690 11.266 -12.391 1.00 78.31 104 VAL A CA 1
ATOM 796 C C . VAL A 1 104 ? 20.004 10.481 -11.267 1.00 78.31 104 VAL A C 1
ATOM 798 O O . VAL A 1 104 ? 19.624 9.329 -11.451 1.00 78.31 104 VAL A O 1
ATOM 801 N N . PHE A 1 105 ? 19.827 11.098 -10.096 1.00 85.94 105 PHE A N 1
ATOM 802 C CA . PHE A 1 105 ? 19.212 10.463 -8.943 1.00 85.94 105 PHE A CA 1
ATOM 803 C C . PHE A 1 105 ? 17.692 10.636 -8.956 1.00 85.94 105 PHE A C 1
ATOM 805 O O . PHE A 1 105 ? 17.164 11.754 -8.972 1.00 85.94 105 PHE A O 1
ATOM 812 N N . GLY A 1 106 ? 16.983 9.510 -8.887 1.00 90.19 106 GLY A N 1
ATOM 813 C CA . GLY A 1 106 ? 15.525 9.505 -8.917 1.00 90.19 106 GLY A CA 1
ATOM 814 C C . GLY A 1 106 ? 14.973 9.908 -10.284 1.00 90.19 106 GLY A C 1
ATOM 815 O O . GLY A 1 106 ? 15.702 10.008 -11.268 1.00 90.19 106 GLY A O 1
ATOM 816 N N . ILE A 1 107 ? 13.662 10.105 -10.355 1.00 92.81 107 ILE A N 1
ATOM 817 C CA . ILE A 1 107 ? 12.959 10.309 -11.622 1.00 92.81 107 ILE A CA 1
ATOM 818 C C . ILE A 1 107 ? 11.790 11.280 -11.461 1.00 92.81 107 ILE A C 1
ATOM 820 O O . ILE A 1 107 ? 11.053 11.217 -10.474 1.00 92.81 107 ILE A O 1
ATOM 824 N N . ALA A 1 108 ? 11.611 12.191 -12.416 1.00 92.94 108 ALA A N 1
ATOM 825 C CA . ALA A 1 108 ? 10.456 13.080 -12.423 1.00 92.94 108 ALA A CA 1
ATOM 826 C C . ALA A 1 108 ? 9.182 12.312 -12.803 1.00 92.94 108 ALA A C 1
ATOM 828 O O . ALA A 1 108 ? 9.226 11.298 -13.500 1.00 92.94 108 ALA A O 1
ATOM 829 N N . LYS A 1 109 ? 8.015 12.816 -12.384 1.00 93.06 109 LYS A N 1
ATOM 830 C CA . LYS A 1 109 ? 6.717 12.191 -12.700 1.00 93.06 109 LYS A CA 1
ATOM 831 C C . LYS A 1 109 ? 6.552 11.941 -14.207 1.00 93.06 109 LYS A C 1
ATOM 833 O O . LYS A 1 109 ? 6.174 10.846 -14.603 1.00 93.06 109 LYS A O 1
ATOM 838 N N . GLN A 1 110 ? 6.888 12.932 -15.035 1.00 92.62 110 GLN A N 1
ATOM 839 C CA . GLN A 1 110 ? 6.769 12.853 -16.496 1.00 92.62 110 GLN A CA 1
ATOM 840 C C . GLN A 1 110 ? 7.648 11.755 -17.108 1.00 92.62 110 GLN A C 1
ATOM 842 O O . GLN A 1 110 ? 7.198 11.033 -17.995 1.00 92.62 110 GLN A O 1
ATOM 847 N N . ASP A 1 111 ? 8.858 11.569 -16.584 1.00 92.19 111 ASP A N 1
ATOM 848 C CA . ASP A 1 111 ? 9.773 10.533 -17.061 1.00 92.19 111 ASP A CA 1
ATOM 849 C C . ASP A 1 111 ? 9.297 9.131 -16.666 1.00 92.19 111 ASP A C 1
ATOM 851 O O . ASP A 1 111 ? 9.483 8.189 -17.433 1.00 92.19 111 ASP A O 1
ATOM 855 N N . VAL A 1 112 ? 8.617 8.971 -15.519 1.00 93.38 112 VAL A N 1
ATOM 856 C CA . VAL A 1 112 ? 7.968 7.692 -15.174 1.00 93.38 112 VAL A CA 1
ATOM 857 C C . VAL A 1 112 ? 6.856 7.374 -16.167 1.00 93.38 112 VAL A C 1
ATOM 859 O O . VAL A 1 112 ? 6.780 6.242 -16.649 1.00 93.38 112 VAL A O 1
ATOM 862 N N . LEU A 1 113 ? 6.016 8.362 -16.498 1.00 92.44 113 LEU A N 1
ATOM 863 C CA . LEU A 1 113 ? 4.937 8.196 -17.478 1.00 92.44 113 LEU A CA 1
ATOM 864 C C . LEU A 1 113 ? 5.491 7.758 -18.829 1.00 92.44 113 LEU A C 1
ATOM 866 O O . LEU A 1 113 ? 4.971 6.828 -19.435 1.00 92.44 113 LEU A O 1
ATOM 870 N N . PHE A 1 114 ? 6.580 8.384 -19.268 1.00 90.31 114 PHE A N 1
ATOM 871 C CA . PHE A 1 114 ? 7.236 8.030 -20.518 1.00 90.31 114 PHE A CA 1
ATOM 872 C C . PHE A 1 114 ? 7.889 6.641 -20.465 1.00 90.31 114 PHE A C 1
ATOM 874 O O . PHE A 1 114 ? 7.694 5.820 -21.359 1.00 90.31 114 PHE A O 1
ATOM 881 N N . ALA A 1 115 ? 8.631 6.337 -19.399 1.00 89.12 115 ALA A N 1
ATOM 882 C CA . ALA A 1 115 ? 9.361 5.079 -19.262 1.00 89.12 115 ALA A CA 1
ATOM 883 C C . ALA A 1 115 ? 8.448 3.852 -19.091 1.00 89.12 115 ALA A C 1
ATOM 885 O O . ALA A 1 115 ? 8.895 2.733 -19.341 1.00 89.12 115 ALA A O 1
ATOM 886 N N . THR A 1 116 ? 7.190 4.054 -18.698 1.00 90.06 116 THR A N 1
ATOM 887 C CA . THR A 1 116 ? 6.169 3.001 -18.561 1.00 90.06 116 THR A CA 1
ATOM 888 C C . THR A 1 116 ? 5.153 2.986 -19.705 1.00 90.06 116 THR A C 1
ATOM 890 O O . THR A 1 116 ? 4.276 2.127 -19.717 1.00 90.06 116 THR A O 1
ATOM 893 N N . ALA A 1 117 ? 5.263 3.888 -20.684 1.00 86.38 117 ALA A N 1
ATOM 894 C CA . ALA A 1 117 ? 4.297 3.994 -21.770 1.00 86.38 117 ALA A CA 1
ATOM 895 C C . ALA A 1 117 ? 4.423 2.837 -22.774 1.00 86.38 117 ALA A C 1
ATOM 897 O O . ALA A 1 117 ? 5.413 2.728 -23.495 1.00 86.38 117 ALA A O 1
ATOM 898 N N . PHE A 1 118 ? 3.374 2.022 -22.879 1.00 86.25 118 PHE A N 1
ATOM 899 C CA . PHE A 1 118 ? 3.180 1.031 -23.939 1.00 86.25 118 PHE A CA 1
ATOM 900 C C . PHE A 1 118 ? 1.670 0.825 -24.196 1.00 86.25 118 PHE A C 1
ATOM 902 O O . PHE A 1 118 ? 0.847 1.293 -23.404 1.00 86.25 118 PHE A O 1
ATOM 909 N N . PRO A 1 119 ? 1.262 0.176 -25.305 1.00 86.25 119 PRO A N 1
ATOM 910 C CA . PRO A 1 119 ? -0.155 -0.025 -25.616 1.00 86.25 119 PRO A CA 1
ATOM 911 C C . PRO A 1 119 ? -0.918 -0.718 -24.477 1.00 86.25 119 PRO A C 1
ATOM 913 O O . PRO A 1 119 ? -0.497 -1.771 -24.009 1.00 86.25 119 PRO A O 1
ATOM 916 N N . GLY A 1 120 ? -2.041 -0.135 -24.050 1.00 83.56 120 GLY A N 1
ATOM 917 C CA . GLY A 1 120 ? -2.824 -0.620 -22.903 1.00 83.56 120 GLY A CA 1
ATOM 918 C C . GLY A 1 120 ? -2.467 0.037 -21.563 1.00 83.56 120 GLY A C 1
ATOM 919 O O . GLY A 1 120 ? -3.140 -0.218 -20.572 1.00 83.56 120 GLY A O 1
ATOM 920 N N . MET A 1 121 ? -1.464 0.923 -21.526 1.00 84.50 121 MET A N 1
ATOM 921 C CA . MET A 1 121 ? -1.104 1.708 -20.342 1.00 84.50 121 MET A CA 1
ATOM 922 C C . MET A 1 121 ? -1.315 3.199 -20.596 1.00 84.50 121 MET A C 1
ATOM 924 O O . MET A 1 121 ? -0.658 3.790 -21.455 1.00 84.50 121 MET A O 1
ATOM 928 N N . THR A 1 122 ? -2.231 3.831 -19.859 1.00 87.31 122 THR A N 1
ATOM 929 C CA . THR A 1 122 ? -2.490 5.271 -20.015 1.00 87.31 122 THR A CA 1
ATOM 930 C C . THR A 1 122 ? -1.702 6.095 -18.989 1.00 87.31 122 THR A C 1
ATOM 932 O O . THR A 1 122 ? -1.572 5.669 -17.837 1.00 87.31 122 THR A O 1
ATOM 935 N N . PRO A 1 123 ? -1.216 7.303 -19.345 1.00 88.25 123 PRO A N 1
ATOM 936 C CA . PRO A 1 123 ? -0.524 8.167 -18.389 1.00 88.25 123 PRO A CA 1
ATOM 937 C C . PRO A 1 123 ? -1.322 8.417 -17.091 1.00 88.25 123 PRO A C 1
ATOM 939 O O . PRO A 1 123 ? -0.756 8.211 -16.021 1.00 88.25 123 PRO A O 1
ATOM 942 N N . PRO A 1 124 ? -2.635 8.735 -17.114 1.00 90.94 124 PRO A N 1
ATOM 943 C CA . PRO A 1 124 ? -3.399 8.963 -15.882 1.00 90.94 124 PRO A CA 1
ATOM 944 C C . PRO A 1 124 ? -3.427 7.770 -14.914 1.00 90.94 124 PRO A C 1
ATOM 946 O O . PRO A 1 124 ? -3.442 7.962 -13.696 1.00 90.94 124 PRO A O 1
ATOM 949 N N . GLN A 1 125 ? -3.410 6.536 -15.431 1.00 91.19 125 GLN A N 1
ATOM 950 C CA . GLN A 1 125 ? -3.335 5.338 -14.590 1.00 91.19 125 GLN A CA 1
ATOM 951 C C . GLN A 1 125 ? -1.991 5.267 -13.861 1.00 91.19 125 GLN A C 1
ATOM 953 O O . GLN A 1 125 ? -1.965 5.072 -12.649 1.00 91.19 125 GLN A O 1
ATOM 958 N N . VAL A 1 126 ? -0.884 5.495 -14.571 1.00 91.69 126 VAL A N 1
ATOM 959 C CA . VAL A 1 126 ? 0.461 5.522 -13.975 1.00 91.69 126 VAL A CA 1
ATOM 960 C C . VAL A 1 126 ? 0.582 6.648 -12.942 1.00 91.69 126 VAL A C 1
ATOM 962 O O . VAL A 1 126 ? 1.167 6.440 -11.880 1.00 91.69 126 VAL A O 1
ATOM 965 N N . GLU A 1 127 ? -0.003 7.824 -13.199 1.00 91.75 127 GLU A N 1
ATOM 966 C CA . GLU A 1 127 ? -0.034 8.919 -12.220 1.00 91.75 127 GLU A CA 1
ATOM 967 C C . GLU A 1 127 ? -0.753 8.515 -10.932 1.00 91.75 127 GLU A C 1
ATOM 969 O O . GLU A 1 127 ? -0.201 8.660 -9.842 1.00 91.75 127 GLU A O 1
ATOM 974 N N . THR A 1 128 ? -1.954 7.950 -11.071 1.00 91.50 128 THR A N 1
ATOM 975 C CA . THR A 1 128 ? -2.764 7.478 -9.940 1.00 91.50 128 THR A CA 1
ATOM 976 C C . THR A 1 128 ? -2.015 6.406 -9.147 1.00 91.50 128 THR A C 1
ATOM 978 O O . THR A 1 128 ? -2.030 6.403 -7.916 1.00 91.50 128 THR A O 1
ATOM 981 N N . THR A 1 129 ? -1.306 5.519 -9.842 1.00 92.31 129 THR A N 1
ATOM 982 C CA . THR A 1 129 ? -0.456 4.500 -9.230 1.00 92.31 129 THR A CA 1
ATOM 983 C C . THR A 1 129 ? 0.718 5.095 -8.461 1.00 92.31 129 THR A C 1
ATOM 985 O O . THR A 1 129 ? 1.013 4.621 -7.366 1.00 92.31 129 THR A O 1
ATOM 988 N N . LEU A 1 130 ? 1.386 6.133 -8.972 1.00 92.50 130 LEU A N 1
ATOM 989 C CA . LEU A 1 130 ? 2.464 6.800 -8.234 1.00 92.50 130 LEU A CA 1
ATOM 990 C C . LEU A 1 130 ? 1.951 7.430 -6.936 1.00 92.50 130 LEU A C 1
ATOM 992 O O . LEU A 1 130 ? 2.573 7.258 -5.885 1.00 92.50 130 LEU A O 1
ATOM 996 N N . ASP A 1 131 ? 0.792 8.085 -6.983 1.00 89.75 131 ASP A N 1
ATOM 997 C CA . ASP A 1 131 ? 0.160 8.665 -5.796 1.00 89.75 131 ASP A CA 1
ATOM 998 C C . ASP A 1 131 ? -0.275 7.580 -4.794 1.00 89.75 131 ASP A C 1
ATOM 1000 O O . ASP A 1 131 ? -0.073 7.714 -3.581 1.00 89.75 131 ASP A O 1
ATOM 1004 N N . ALA A 1 132 ? -0.783 6.447 -5.286 1.00 89.38 132 ALA A N 1
ATOM 1005 C CA . ALA A 1 132 ? -1.084 5.289 -4.453 1.00 89.38 132 ALA A CA 1
ATOM 1006 C C . ALA A 1 132 ? 0.186 4.702 -3.815 1.00 89.38 132 ALA A C 1
ATOM 1008 O O . ALA A 1 132 ? 0.194 4.417 -2.615 1.00 89.38 132 ALA A O 1
ATOM 1009 N N . LEU A 1 133 ? 1.283 4.568 -4.562 1.00 90.19 133 LEU A N 1
ATOM 1010 C CA . LEU A 1 133 ? 2.552 4.055 -4.046 1.00 90.19 133 LEU A CA 1
ATOM 1011 C C . LEU A 1 133 ? 3.161 4.971 -2.977 1.00 90.19 133 LEU A C 1
ATOM 1013 O O . LEU A 1 133 ? 3.719 4.454 -2.013 1.00 90.19 133 LEU A O 1
ATOM 1017 N N . ARG A 1 134 ? 2.991 6.302 -3.062 1.00 88.06 134 ARG A N 1
ATOM 1018 C CA . ARG A 1 134 ? 3.352 7.227 -1.959 1.00 88.06 134 ARG A CA 1
ATOM 1019 C C . ARG A 1 134 ? 2.683 6.862 -0.648 1.00 88.06 134 ARG A C 1
ATOM 1021 O O . ARG A 1 134 ? 3.270 7.062 0.413 1.00 88.06 134 ARG A O 1
ATOM 1028 N N . SER A 1 135 ? 1.466 6.341 -0.729 1.00 81.69 135 SER A N 1
ATOM 1029 C CA . SER A 1 135 ? 0.748 5.890 0.448 1.00 81.69 135 SER A CA 1
ATOM 1030 C C . SER A 1 135 ? 1.215 4.512 0.892 1.00 81.69 135 SER A C 1
ATOM 1032 O O . SER A 1 135 ? 1.351 4.334 2.090 1.00 81.69 135 SER A O 1
ATOM 1034 N N . HIS A 1 136 ? 1.462 3.561 -0.015 1.00 81.62 136 HIS A N 1
ATOM 1035 C CA . HIS A 1 136 ? 1.594 2.135 0.323 1.00 81.62 136 HIS A CA 1
ATOM 1036 C C . HIS A 1 136 ? 3.025 1.599 0.431 1.00 81.62 136 HIS A C 1
ATOM 1038 O O . HIS A 1 136 ? 3.250 0.674 1.206 1.00 81.62 136 HIS A O 1
ATOM 1044 N N . ALA A 1 137 ? 3.983 2.153 -0.307 1.00 87.94 137 ALA A N 1
ATOM 1045 C CA . ALA A 1 137 ? 5.356 1.662 -0.308 1.00 87.94 137 ALA A CA 1
ATOM 1046 C C . ALA A 1 137 ? 6.139 2.179 0.911 1.00 87.94 137 ALA A C 1
ATOM 1048 O O . ALA A 1 137 ? 6.066 3.354 1.284 1.00 87.94 137 ALA A O 1
ATOM 1049 N N . TYR A 1 138 ? 6.939 1.313 1.527 1.00 89.50 138 TYR A N 1
ATOM 1050 C CA . TYR A 1 138 ? 7.748 1.649 2.697 1.00 89.50 138 TYR A CA 1
ATOM 1051 C C . TYR A 1 138 ? 8.914 2.582 2.370 1.00 89.50 138 TYR A C 1
ATOM 1053 O O . TYR A 1 138 ? 9.248 3.476 3.164 1.00 89.50 138 TYR A O 1
ATOM 1061 N N . TYR A 1 139 ? 9.507 2.416 1.195 1.00 91.31 139 TYR A N 1
ATOM 1062 C CA . TYR A 1 139 ? 10.748 3.065 0.793 1.00 91.31 139 TYR A CA 1
ATOM 1063 C C . TYR A 1 139 ? 10.556 4.128 -0.301 1.00 91.31 139 TYR A C 1
ATOM 1065 O O . TYR A 1 139 ? 11.495 4.873 -0.587 1.00 91.31 139 TYR A O 1
ATOM 1073 N N . LEU A 1 140 ? 9.351 4.275 -0.873 1.00 92.75 140 LEU A N 1
ATOM 1074 C CA . LEU A 1 140 ? 9.052 5.342 -1.839 1.00 92.75 140 LEU A CA 1
ATOM 1075 C C . LEU A 1 140 ? 9.018 6.710 -1.186 1.00 92.75 140 LEU A C 1
ATOM 1077 O O . LEU A 1 140 ? 8.308 6.926 -0.203 1.00 92.75 140 LEU A O 1
ATOM 1081 N N . ARG A 1 141 ? 9.753 7.660 -1.766 1.00 91.44 141 ARG A N 1
ATOM 1082 C CA . ARG A 1 141 ? 9.680 9.078 -1.414 1.00 91.44 141 ARG A CA 1
ATOM 1083 C C . ARG A 1 141 ? 9.557 9.947 -2.656 1.00 91.44 141 ARG A C 1
ATOM 1085 O O . ARG A 1 141 ? 9.972 9.566 -3.748 1.00 91.44 141 ARG A O 1
ATOM 1092 N N . TYR A 1 142 ? 8.996 11.129 -2.442 1.00 91.81 142 TYR A N 1
ATOM 1093 C CA . TYR A 1 142 ? 8.957 12.212 -3.409 1.00 91.81 142 TYR A CA 1
ATOM 1094 C C . TYR A 1 142 ? 9.624 13.433 -2.775 1.00 91.81 142 TYR A C 1
ATOM 1096 O O . TYR A 1 142 ? 9.286 13.797 -1.648 1.00 91.81 142 TYR A O 1
ATOM 1104 N N . SER A 1 143 ? 10.604 14.013 -3.462 1.00 90.00 143 SER A N 1
ATOM 1105 C CA . SER A 1 143 ? 11.228 15.272 -3.060 1.00 90.00 143 SER A CA 1
ATOM 1106 C C . SER A 1 143 ? 10.420 16.421 -3.648 1.00 90.00 143 SER A C 1
ATOM 1108 O O . SER A 1 143 ? 10.426 16.602 -4.862 1.00 90.00 143 SER A O 1
ATOM 1110 N N . GLU A 1 144 ? 9.740 17.193 -2.800 1.00 89.00 144 GLU A N 1
ATOM 1111 C CA . GLU A 1 144 ? 8.987 18.380 -3.236 1.00 89.00 144 GLU A CA 1
ATOM 1112 C C . GLU A 1 144 ? 9.927 19.467 -3.792 1.00 89.00 144 GLU A C 1
ATOM 1114 O O . GLU A 1 144 ? 9.565 20.173 -4.727 1.00 89.00 144 GLU A O 1
ATOM 1119 N N . THR A 1 145 ? 11.156 19.564 -3.268 1.00 86.81 145 THR A N 1
ATOM 1120 C CA . THR A 1 145 ? 12.168 20.527 -3.734 1.00 86.81 145 THR A CA 1
ATOM 1121 C C . THR A 1 145 ? 12.682 20.192 -5.132 1.00 86.81 145 THR A C 1
ATOM 1123 O O . THR A 1 145 ? 12.801 21.077 -5.970 1.00 86.81 145 THR A O 1
ATOM 1126 N N . GLU A 1 146 ? 12.973 18.913 -5.385 1.00 85.88 146 GLU A N 1
ATOM 1127 C CA . GLU A 1 146 ? 13.596 18.465 -6.642 1.00 85.88 146 GLU A CA 1
ATOM 1128 C C . GLU A 1 146 ? 12.576 17.943 -7.668 1.00 85.88 146 GLU A C 1
ATOM 1130 O O . GLU A 1 146 ? 12.932 17.629 -8.801 1.00 85.88 146 GLU A O 1
ATOM 1135 N N . GLY A 1 147 ? 11.306 17.791 -7.278 1.00 90.06 147 GLY A N 1
ATOM 1136 C CA . GLY A 1 147 ? 10.234 17.283 -8.137 1.00 90.06 147 GLY A CA 1
ATOM 1137 C C . GLY A 1 147 ? 10.392 15.815 -8.555 1.00 90.06 147 GLY A C 1
ATOM 1138 O O . GLY A 1 147 ? 9.949 15.421 -9.637 1.00 90.06 147 GLY A O 1
ATOM 1139 N N . ARG A 1 148 ? 11.065 14.996 -7.734 1.00 91.94 148 ARG A N 1
ATOM 1140 C CA . ARG A 1 148 ? 11.534 13.650 -8.115 1.00 91.94 148 ARG A CA 1
ATOM 1141 C C . ARG A 1 148 ? 11.096 12.558 -7.151 1.00 91.94 148 ARG A C 1
ATOM 1143 O O . ARG A 1 148 ? 11.195 12.698 -5.932 1.00 91.94 148 ARG A O 1
ATOM 1150 N N . TYR A 1 149 ? 10.698 11.427 -7.719 1.00 93.44 149 TYR A N 1
ATOM 1151 C CA . TYR A 1 149 ? 10.495 10.162 -7.027 1.00 93.44 149 TYR A CA 1
ATOM 1152 C C . TYR A 1 149 ? 11.812 9.412 -6.870 1.00 93.44 149 TYR A C 1
ATOM 1154 O O . TYR A 1 149 ? 12.616 9.346 -7.799 1.00 93.44 149 TYR A O 1
ATOM 1162 N N . TYR A 1 150 ? 12.028 8.807 -5.707 1.00 92.38 150 TYR A N 1
ATOM 1163 C CA . TYR A 1 150 ? 13.217 8.006 -5.448 1.00 92.38 150 TYR A CA 1
ATOM 1164 C C . TYR A 1 150 ? 12.950 6.931 -4.395 1.00 92.38 150 TYR A C 1
ATOM 1166 O O . TYR A 1 150 ? 12.070 7.057 -3.539 1.00 92.38 150 TYR A O 1
ATOM 1174 N N . ALA A 1 151 ? 13.750 5.870 -4.446 1.00 91.31 151 ALA A N 1
ATOM 1175 C CA . ALA A 1 151 ? 13.800 4.873 -3.390 1.00 91.31 151 ALA A CA 1
ATOM 1176 C C . ALA A 1 151 ? 14.746 5.358 -2.279 1.00 91.31 151 ALA A C 1
ATOM 1178 O O . ALA A 1 151 ? 15.911 5.678 -2.534 1.00 91.31 151 ALA A O 1
ATOM 1179 N N . SER A 1 152 ? 14.234 5.475 -1.056 1.00 88.81 152 SER A N 1
ATOM 1180 C CA . SER A 1 152 ? 14.995 5.840 0.141 1.00 88.81 152 SER A CA 1
ATOM 1181 C C . SER A 1 152 ? 15.479 4.586 0.863 1.00 88.81 152 SER A C 1
ATOM 1183 O O . SER A 1 152 ? 14.772 3.589 0.887 1.00 88.81 152 SER A O 1
ATOM 1185 N N . THR A 1 153 ? 16.653 4.632 1.491 1.00 82.94 153 THR A N 1
ATOM 1186 C CA . THR A 1 153 ? 17.141 3.557 2.375 1.00 82.94 153 THR A CA 1
ATOM 1187 C C . THR A 1 153 ? 16.446 3.571 3.740 1.00 82.94 153 THR A C 1
ATOM 1189 O O . THR A 1 153 ? 16.388 2.553 4.427 1.00 82.94 153 THR A O 1
ATOM 1192 N N . GLY A 1 154 ? 15.867 4.711 4.132 1.00 80.50 154 GLY A N 1
ATOM 1193 C CA . GLY A 1 154 ? 15.086 4.846 5.356 1.00 80.50 154 GLY A CA 1
ATOM 1194 C C . GLY A 1 154 ? 13.644 4.377 5.168 1.00 80.50 154 GLY A C 1
ATOM 1195 O O . GLY A 1 154 ? 12.914 4.892 4.317 1.00 80.50 154 GLY A O 1
ATOM 1196 N N . VAL A 1 155 ? 13.204 3.448 6.015 1.00 79.50 155 VAL A N 1
ATOM 1197 C CA . VAL A 1 155 ? 11.808 2.993 6.060 1.00 79.50 155 VAL A CA 1
ATOM 1198 C C . VAL A 1 155 ? 10.891 4.121 6.532 1.00 79.50 155 VAL A C 1
ATOM 1200 O O . VAL A 1 155 ? 11.246 4.906 7.413 1.00 79.50 155 VAL A O 1
ATOM 1203 N N . SER A 1 156 ? 9.677 4.202 5.984 1.00 74.88 156 SER A N 1
ATOM 1204 C CA . SER A 1 156 ? 8.650 5.090 6.533 1.00 74.88 156 SER A CA 1
ATOM 1205 C C . SER A 1 156 ? 8.128 4.498 7.842 1.00 74.88 156 SER A C 1
ATOM 1207 O O . SER A 1 156 ? 7.271 3.616 7.833 1.00 74.88 156 SER A O 1
ATOM 1209 N N . ILE A 1 157 ? 8.653 4.972 8.977 1.00 68.81 157 ILE A N 1
ATOM 1210 C CA . ILE A 1 157 ? 8.273 4.488 10.318 1.00 68.81 157 ILE A CA 1
ATOM 1211 C C . ILE A 1 157 ? 6.761 4.601 10.520 1.00 68.81 157 ILE A C 1
ATOM 1213 O O . ILE A 1 157 ? 6.114 3.651 10.953 1.00 68.81 157 ILE A O 1
ATOM 1217 N N . ASN A 1 158 ? 6.180 5.741 10.141 1.00 64.50 158 ASN A N 1
ATOM 1218 C CA . ASN A 1 158 ? 4.740 5.967 10.249 1.00 64.50 158 ASN A CA 1
ATOM 1219 C C . ASN A 1 158 ? 3.935 4.946 9.439 1.00 64.50 158 ASN A C 1
ATOM 1221 O O . ASN A 1 158 ? 2.856 4.546 9.875 1.00 64.50 158 ASN A O 1
ATOM 1225 N N . ARG A 1 159 ? 4.464 4.497 8.295 1.00 68.12 159 ARG A N 1
ATOM 1226 C CA . ARG A 1 159 ? 3.798 3.509 7.448 1.00 68.12 159 ARG A CA 1
ATOM 1227 C C . ARG A 1 159 ? 3.882 2.107 8.038 1.00 68.12 159 ARG A C 1
ATOM 1229 O O . ARG A 1 159 ? 2.850 1.467 8.182 1.00 68.12 159 ARG A O 1
ATOM 1236 N N . VAL A 1 160 ? 5.065 1.688 8.488 1.00 70.19 160 VAL A N 1
ATOM 1237 C CA . VAL A 1 160 ? 5.236 0.405 9.190 1.00 70.19 160 VAL A CA 1
ATOM 1238 C C . VAL A 1 160 ? 4.355 0.343 10.434 1.00 70.19 160 VAL A C 1
ATOM 1240 O O . VAL A 1 160 ? 3.685 -0.655 10.666 1.00 70.19 160 VAL A O 1
ATOM 1243 N N . LEU A 1 161 ? 4.278 1.427 11.211 1.00 65.56 161 LEU A N 1
ATOM 1244 C CA . LEU A 1 161 ? 3.386 1.496 12.368 1.00 65.56 161 LEU A CA 1
ATOM 1245 C C . LEU A 1 161 ? 1.906 1.440 11.972 1.00 65.56 161 LEU A C 1
ATOM 1247 O O . LEU A 1 161 ? 1.121 0.810 12.679 1.00 65.56 161 LEU A O 1
ATOM 1251 N N . ALA A 1 162 ? 1.503 2.089 10.877 1.00 62.84 162 ALA A N 1
ATOM 1252 C CA . ALA A 1 162 ? 0.130 2.028 10.380 1.00 62.84 162 ALA A CA 1
ATOM 1253 C C . ALA A 1 162 ? -0.250 0.610 9.926 1.00 62.84 162 ALA A C 1
ATOM 1255 O O . ALA A 1 162 ? -1.326 0.133 10.288 1.00 62.84 162 ALA A O 1
ATOM 1256 N N . ASP A 1 163 ? 0.642 -0.077 9.214 1.00 67.19 163 ASP A N 1
ATOM 1257 C CA . ASP A 1 163 ? 0.410 -1.438 8.729 1.00 67.19 163 ASP A CA 1
ATOM 1258 C C . ASP A 1 163 ? 0.454 -2.464 9.873 1.00 67.19 163 ASP A C 1
ATOM 1260 O O . ASP A 1 163 ? -0.440 -3.304 9.958 1.00 67.19 163 ASP A O 1
ATOM 1264 N N . ILE A 1 164 ? 1.366 -2.322 10.847 1.00 70.81 164 ILE A N 1
ATOM 1265 C CA . ILE A 1 164 ? 1.343 -3.107 12.097 1.00 70.81 164 ILE A CA 1
ATOM 1266 C C . ILE A 1 164 ? 0.016 -2.894 12.832 1.00 70.81 164 ILE A C 1
ATOM 1268 O O . ILE A 1 164 ? -0.653 -3.857 13.197 1.00 70.81 164 ILE A O 1
ATOM 1272 N N . ARG A 1 165 ? -0.422 -1.642 13.024 1.00 65.81 165 ARG A N 1
ATOM 1273 C CA . ARG A 1 165 ? -1.712 -1.353 13.672 1.00 65.81 165 ARG A CA 1
ATOM 1274 C C . ARG A 1 165 ? -2.877 -1.968 12.902 1.00 65.81 165 ARG A C 1
ATOM 1276 O O . ARG A 1 165 ? -3.797 -2.479 13.529 1.00 65.81 165 ARG A O 1
ATOM 1283 N N . ARG A 1 166 ? -2.856 -1.933 11.567 1.00 64.81 166 ARG A N 1
ATOM 1284 C CA . ARG A 1 166 ? -3.894 -2.537 10.722 1.00 64.81 166 ARG A CA 1
ATOM 1285 C C . ARG A 1 166 ? -3.907 -4.061 10.833 1.00 64.81 166 ARG A C 1
ATOM 1287 O O . ARG A 1 166 ? -4.987 -4.620 10.946 1.00 64.81 166 ARG A O 1
ATOM 1294 N N . ALA A 1 167 ? -2.742 -4.705 10.853 1.00 66.44 167 ALA A N 1
ATOM 1295 C CA . ALA A 1 167 ? -2.612 -6.151 11.029 1.00 66.44 167 ALA A CA 1
ATOM 1296 C C . ALA A 1 167 ? -3.024 -6.618 12.437 1.00 66.44 167 ALA A C 1
ATOM 1298 O O . ALA A 1 167 ? -3.511 -7.733 12.608 1.00 66.44 167 ALA A O 1
ATOM 1299 N N . LEU A 1 168 ? -2.845 -5.766 13.451 1.00 65.12 168 LEU A N 1
ATOM 1300 C CA . LEU A 1 168 ? -3.261 -6.045 14.827 1.00 65.12 168 LEU A CA 1
ATOM 1301 C C . LEU A 1 168 ? -4.756 -5.772 15.069 1.00 65.12 168 LEU A C 1
ATOM 1303 O O . LEU A 1 168 ? -5.345 -6.380 15.962 1.00 65.12 168 LEU A O 1
ATOM 1307 N N . ARG A 1 169 ? -5.394 -4.895 14.280 1.00 55.75 169 ARG A N 1
ATOM 1308 C CA . ARG A 1 169 ? -6.842 -4.634 14.358 1.00 55.75 169 ARG A CA 1
ATOM 1309 C C . ARG A 1 169 ? -7.623 -5.884 13.941 1.00 55.75 169 ARG A C 1
ATOM 1311 O O . ARG A 1 169 ? -7.596 -6.278 12.782 1.00 55.75 169 ARG A O 1
ATOM 1318 N N . GLY A 1 170 ? -8.337 -6.479 14.896 1.00 57.00 170 GLY A N 1
ATOM 1319 C CA . GLY A 1 170 ? -9.140 -7.692 14.696 1.00 57.00 170 GLY A CA 1
ATOM 1320 C C . GLY A 1 170 ? -8.440 -8.997 15.089 1.00 57.00 170 GLY A C 1
ATOM 1321 O O . GLY A 1 170 ? -9.044 -10.060 14.967 1.00 57.00 170 GLY A O 1
ATOM 1322 N N . ASN A 1 171 ? -7.199 -8.947 15.588 1.00 59.50 171 ASN A N 1
ATOM 1323 C CA . ASN A 1 171 ? -6.533 -10.133 16.117 1.00 59.50 171 ASN A CA 1
ATOM 1324 C C . ASN A 1 171 ? -6.974 -10.382 17.566 1.00 59.50 171 ASN A C 1
ATOM 1326 O O . ASN A 1 171 ? -6.397 -9.822 18.499 1.00 59.50 171 ASN A O 1
ATOM 1330 N N . THR A 1 172 ? -7.980 -11.245 17.735 1.00 58.72 172 THR A N 1
ATOM 1331 C CA . THR A 1 172 ? -8.536 -11.647 19.039 1.00 58.72 172 THR A CA 1
ATOM 1332 C C . THR A 1 172 ? -7.467 -12.088 20.030 1.00 58.72 172 THR A C 1
ATOM 1334 O O . THR A 1 172 ? -7.569 -11.765 21.201 1.00 58.72 172 THR A O 1
ATOM 1337 N N . ARG A 1 173 ? -6.370 -12.711 19.580 1.00 60.47 173 ARG A N 1
ATOM 1338 C CA . ARG A 1 173 ? -5.285 -13.140 20.481 1.00 60.47 173 ARG A CA 1
ATOM 1339 C C . ARG A 1 173 ? -4.571 -11.987 21.178 1.00 60.47 173 ARG A C 1
ATOM 1341 O O . ARG A 1 173 ? -4.062 -12.174 22.277 1.00 60.47 173 ARG A O 1
ATOM 1348 N N . VAL A 1 174 ? -4.470 -10.825 20.536 1.00 62.50 174 VAL A N 1
ATOM 1349 C CA . VAL A 1 174 ? -3.782 -9.664 21.119 1.00 62.50 174 VAL A CA 1
ATOM 1350 C C . VAL A 1 174 ? -4.679 -9.008 22.158 1.00 62.50 174 VAL A C 1
ATOM 1352 O O . VAL A 1 174 ? -4.207 -8.707 23.251 1.00 62.50 174 VAL A O 1
ATOM 1355 N N . THR A 1 175 ? -5.970 -8.859 21.859 1.00 63.03 175 THR A N 1
ATOM 1356 C CA . THR A 1 175 ? -6.973 -8.434 22.840 1.00 63.03 175 THR A CA 1
ATOM 1357 C C . THR A 1 175 ? -7.085 -9.430 23.994 1.00 63.03 175 THR A C 1
ATOM 1359 O O . THR A 1 175 ? -7.055 -9.012 25.146 1.00 63.03 175 THR A O 1
ATOM 1362 N N . ASP A 1 176 ? -7.074 -10.736 23.728 1.00 66.81 176 ASP A N 1
ATOM 1363 C CA . ASP A 1 176 ? -7.087 -11.783 24.757 1.00 66.81 176 ASP A CA 1
ATOM 1364 C C . ASP A 1 176 ? -5.853 -11.705 25.668 1.00 66.81 176 ASP A C 1
ATOM 1366 O O . ASP A 1 176 ? -5.984 -11.767 26.888 1.00 66.81 176 ASP A O 1
ATOM 1370 N N . LEU A 1 177 ? -4.652 -11.507 25.106 1.00 69.06 177 LEU A N 1
ATOM 1371 C CA . LEU A 1 177 ? -3.411 -11.383 25.880 1.00 69.06 177 LEU A CA 1
ATOM 1372 C C . LEU A 1 177 ? -3.380 -10.094 26.718 1.00 69.06 177 LEU A C 1
ATOM 1374 O O . LEU A 1 177 ? -2.909 -10.099 27.860 1.00 69.06 177 LEU A O 1
ATOM 1378 N N . LEU A 1 178 ? -3.884 -8.987 26.164 1.00 64.75 178 LEU A N 1
ATOM 1379 C CA . LEU A 1 178 ? -4.046 -7.722 26.883 1.00 64.75 178 LEU A CA 1
ATOM 1380 C C . LEU A 1 178 ? -5.039 -7.880 28.043 1.00 64.75 178 LEU A C 1
ATOM 1382 O O . LEU A 1 178 ? -4.724 -7.483 29.168 1.00 64.75 178 LEU A O 1
ATOM 1386 N N . ASN A 1 179 ? -6.174 -8.539 27.806 1.00 65.62 179 ASN A N 1
ATOM 1387 C CA . ASN A 1 179 ? -7.182 -8.838 28.822 1.00 65.62 179 ASN A CA 1
ATOM 1388 C C . ASN A 1 179 ? -6.624 -9.765 29.910 1.00 65.62 179 ASN A C 1
ATOM 1390 O O . ASN A 1 179 ? -6.773 -9.494 31.103 1.00 65.62 179 ASN A O 1
ATOM 1394 N N . GLU A 1 180 ? -5.894 -10.815 29.532 1.00 70.38 180 GLU A N 1
ATOM 1395 C CA . GLU A 1 180 ? -5.268 -11.743 30.474 1.00 70.38 180 GLU A CA 1
ATOM 1396 C C . GLU A 1 180 ? -4.204 -11.047 31.340 1.00 70.38 180 GLU A C 1
ATOM 1398 O O . GLU A 1 180 ? -4.115 -11.286 32.547 1.00 70.38 180 GLU A O 1
ATOM 1403 N N . THR A 1 181 ? -3.413 -10.148 30.750 1.00 67.12 181 THR A N 1
ATOM 1404 C CA . THR A 1 181 ? -2.390 -9.380 31.474 1.00 67.12 181 THR A CA 1
ATOM 1405 C C . THR A 1 181 ? -3.027 -8.361 32.420 1.00 67.12 181 THR A C 1
ATOM 1407 O O . THR A 1 181 ? -2.616 -8.265 33.577 1.00 67.12 181 THR A O 1
ATOM 1410 N N . SER A 1 182 ? -4.076 -7.662 31.977 1.00 61.56 182 SER A N 1
ATOM 1411 C CA . SER A 1 182 ? -4.853 -6.732 32.808 1.00 61.56 182 SER A CA 1
ATOM 1412 C C . SER A 1 182 ? -5.427 -7.430 34.051 1.00 61.56 182 SER A C 1
ATOM 1414 O O . SER A 1 182 ? -5.221 -6.976 35.182 1.00 61.56 182 SER A O 1
ATOM 1416 N N . ARG A 1 183 ? -6.023 -8.620 33.873 1.00 65.50 183 ARG A N 1
ATOM 1417 C CA . ARG A 1 183 ? -6.553 -9.455 34.969 1.00 65.50 183 ARG A CA 1
ATOM 1418 C C . ARG A 1 183 ? -5.467 -9.947 35.940 1.00 65.50 183 ARG A C 1
ATOM 1420 O O . ARG A 1 183 ? -5.750 -10.158 37.117 1.00 65.50 183 ARG A O 1
ATOM 1427 N N . LYS A 1 184 ? -4.217 -10.124 35.486 1.00 66.75 184 LYS A N 1
ATOM 1428 C CA . LYS A 1 184 ? -3.082 -10.529 36.346 1.00 66.75 184 LYS A CA 1
ATOM 1429 C C . LYS A 1 184 ? -2.574 -9.397 37.241 1.00 66.75 184 LYS A C 1
ATOM 1431 O O . LYS A 1 184 ? -2.127 -9.674 38.356 1.00 66.75 184 LYS A O 1
ATOM 1436 N N . VAL A 1 185 ? -2.623 -8.154 36.759 1.00 63.91 185 VAL A N 1
ATOM 1437 C CA . VAL A 1 185 ? -2.150 -6.966 37.491 1.00 63.91 185 VAL A CA 1
ATOM 1438 C C . VAL A 1 185 ? -3.145 -6.555 38.580 1.00 63.91 185 VAL A C 1
ATOM 1440 O O . VAL A 1 185 ? -2.730 -6.190 39.679 1.00 63.91 185 VAL A O 1
ATOM 1443 N N . VAL A 1 186 ? -4.450 -6.678 38.320 1.00 61.25 186 VAL A N 1
ATOM 1444 C CA . VAL A 1 186 ? -5.511 -6.305 39.269 1.00 61.25 186 VAL A CA 1
ATOM 1445 C C . VAL A 1 186 ? -6.188 -7.565 39.821 1.00 61.25 186 VAL A C 1
ATOM 1447 O O . VAL A 1 186 ? -7.180 -8.051 39.284 1.00 61.25 186 VAL A O 1
ATOM 1450 N N . LYS A 1 187 ? -5.641 -8.130 40.904 1.00 59.94 187 LYS A N 1
ATOM 1451 C CA . LYS A 1 187 ? -6.186 -9.349 41.530 1.00 59.94 187 LYS A CA 1
ATOM 1452 C C . LYS A 1 187 ? -7.407 -9.048 42.401 1.00 59.94 187 LYS A C 1
ATOM 1454 O O . LYS A 1 187 ? -7.316 -8.262 43.346 1.00 59.94 187 LYS A O 1
ATOM 1459 N N . ALA A 1 188 ? -8.512 -9.751 42.142 1.00 53.91 188 ALA A N 1
ATOM 1460 C CA . ALA A 1 188 ? -9.683 -9.776 43.016 1.00 53.91 188 ALA A CA 1
ATOM 1461 C C . ALA A 1 188 ? -9.274 -10.151 44.456 1.00 53.91 188 ALA A C 1
ATOM 1463 O O . ALA A 1 188 ? -8.659 -11.193 44.680 1.00 53.91 188 ALA A O 1
ATOM 1464 N N . GLY A 1 189 ? -9.588 -9.285 45.425 1.00 53.12 189 GLY A N 1
ATOM 1465 C CA . GLY A 1 189 ? -9.366 -9.539 46.855 1.00 53.12 189 GLY A CA 1
ATOM 1466 C C . GLY A 1 189 ? -8.043 -9.044 47.454 1.00 53.12 189 GLY A C 1
ATOM 1467 O O . GLY A 1 189 ? -7.860 -9.185 48.659 1.00 53.12 189 GLY A O 1
ATOM 1468 N N . ALA A 1 190 ? -7.136 -8.435 46.679 1.00 54.41 190 ALA A N 1
ATOM 1469 C CA . ALA A 1 190 ? -5.904 -7.852 47.238 1.00 54.41 190 ALA A CA 1
ATOM 1470 C C . ALA A 1 190 ? -6.143 -6.527 47.998 1.00 54.41 190 ALA A C 1
ATOM 1472 O O . ALA A 1 190 ? -5.305 -6.106 48.793 1.00 54.41 190 ALA A O 1
ATOM 1473 N N . LEU A 1 191 ? -7.281 -5.868 47.759 1.00 55.75 191 LEU A N 1
ATOM 1474 C CA . LEU A 1 191 ? -7.685 -4.600 48.368 1.00 55.75 191 LEU A CA 1
ATOM 1475 C C . LEU A 1 191 ? -9.187 -4.652 48.709 1.00 55.75 191 LEU A C 1
ATOM 1477 O O . LEU A 1 191 ? -9.923 -5.432 48.110 1.00 55.75 191 LEU A O 1
ATOM 1481 N N . ASN A 1 192 ? -9.669 -3.794 49.620 1.00 64.88 192 ASN A N 1
ATOM 1482 C CA . ASN A 1 192 ? -11.089 -3.698 50.024 1.00 64.88 192 ASN A CA 1
ATOM 1483 C C . ASN A 1 192 ? -12.039 -3.179 48.915 1.00 64.88 192 ASN A C 1
ATOM 1485 O O . ASN A 1 192 ? -13.157 -2.753 49.215 1.00 64.88 192 ASN A O 1
ATOM 1489 N N . PHE A 1 193 ? -11.603 -3.204 47.654 1.00 64.88 193 PHE A N 1
ATOM 1490 C CA . PHE A 1 193 ? -12.380 -2.788 46.496 1.00 64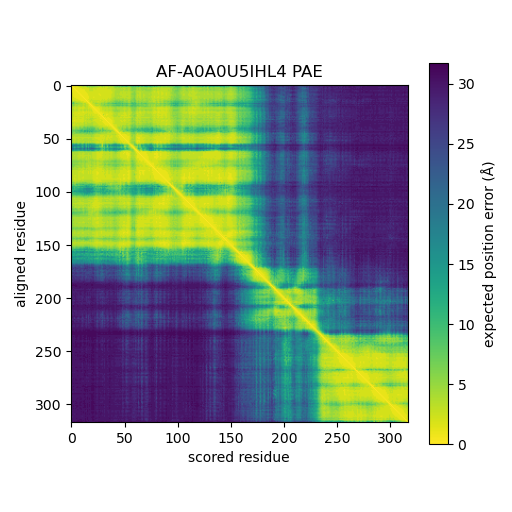.88 193 PHE A CA 1
ATOM 1491 C C . PHE A 1 193 ? -13.030 -3.988 45.806 1.00 64.88 193 PHE A C 1
ATOM 1493 O O . PHE A 1 193 ? -12.456 -5.075 45.727 1.00 64.88 193 PHE A O 1
ATOM 1500 N N . GLU A 1 194 ? -14.221 -3.770 45.266 1.00 69.94 194 GLU A N 1
ATOM 1501 C CA . GLU A 1 194 ? -14.813 -4.643 44.257 1.00 69.94 194 GLU A CA 1
ATOM 1502 C C . GLU A 1 194 ? -14.166 -4.320 42.905 1.00 69.94 194 GLU A C 1
ATOM 1504 O O . GLU A 1 194 ? -14.067 -3.154 42.538 1.00 69.94 194 GLU A O 1
ATOM 1509 N N . ILE A 1 195 ? -13.642 -5.315 42.190 1.00 69.75 195 ILE A N 1
ATOM 1510 C CA . ILE A 1 195 ? -12.910 -5.079 40.937 1.00 69.75 195 ILE A CA 1
ATOM 1511 C C . ILE A 1 195 ? -13.810 -5.442 39.760 1.00 69.75 195 ILE A C 1
ATOM 1513 O O . ILE A 1 195 ? -14.240 -6.589 39.651 1.00 69.75 195 ILE A O 1
ATOM 1517 N N . LEU A 1 196 ? -14.043 -4.477 38.868 1.00 69.88 196 LEU A N 1
ATOM 1518 C CA . LEU A 1 196 ? -14.743 -4.682 37.600 1.00 69.88 196 LEU A CA 1
ATOM 1519 C C . LEU A 1 196 ? -13.750 -4.582 36.452 1.00 69.88 196 LEU A C 1
ATOM 1521 O O . LEU A 1 196 ? -13.264 -3.504 36.128 1.00 69.88 196 LEU A O 1
ATOM 1525 N N . SER A 1 197 ? -13.421 -5.718 35.850 1.00 67.94 197 SER A N 1
ATOM 1526 C CA . SER A 1 197 ? -12.569 -5.758 34.664 1.00 67.94 197 SER A CA 1
ATOM 1527 C C . SER A 1 197 ? -13.324 -5.307 33.417 1.00 67.94 197 SER A C 1
ATOM 1529 O O . SER A 1 197 ? -14.536 -5.492 33.334 1.00 67.94 197 SER A O 1
ATOM 1531 N N . GLU A 1 198 ? -12.577 -4.814 32.426 1.00 63.47 198 GLU A N 1
ATOM 1532 C CA . GLU A 1 198 ? -13.075 -4.594 31.056 1.00 63.47 198 GLU A CA 1
ATOM 1533 C C . GLU A 1 198 ? -14.194 -3.544 30.986 1.00 63.47 198 GLU A C 1
ATOM 1535 O O . GLU A 1 198 ? -15.190 -3.685 30.282 1.00 63.47 198 GLU A O 1
ATOM 1540 N N . VAL A 1 199 ? -14.024 -2.453 31.737 1.00 67.31 199 VAL A N 1
ATOM 1541 C CA . VAL A 1 199 ? -14.964 -1.332 31.715 1.00 67.31 199 VAL A CA 1
ATOM 1542 C C . VAL A 1 199 ? -14.641 -0.422 30.534 1.00 67.31 199 VAL A C 1
ATOM 1544 O O . VAL A 1 199 ? -13.602 0.227 30.496 1.00 67.31 199 VAL A O 1
ATOM 1547 N N . GLU A 1 200 ? -15.538 -0.360 29.557 1.00 64.56 200 GLU A N 1
ATOM 1548 C CA . GLU A 1 200 ? -15.384 0.538 28.404 1.00 64.56 200 GLU A CA 1
ATOM 1549 C C . GLU A 1 200 ? -16.010 1.920 28.650 1.00 64.56 200 GLU A C 1
ATOM 1551 O O . GLU A 1 200 ? -15.498 2.926 28.162 1.00 64.56 200 GLU A O 1
ATOM 1556 N N . LEU A 1 201 ? -17.091 1.985 29.439 1.00 64.62 201 LEU A N 1
ATOM 1557 C CA . LEU A 1 201 ? -17.908 3.185 29.657 1.00 64.62 201 LEU A CA 1
ATOM 1558 C C . LEU A 1 201 ? -18.252 3.382 31.146 1.00 64.62 201 LEU A C 1
ATOM 1560 O O . LEU A 1 201 ? -18.348 2.390 31.875 1.00 64.62 201 LEU A O 1
ATOM 1564 N N . PRO A 1 202 ? -18.527 4.625 31.602 1.00 65.12 202 PRO A N 1
ATOM 1565 C CA . PRO A 1 202 ? -18.863 4.904 33.004 1.00 65.12 202 PRO A CA 1
ATOM 1566 C C . PRO A 1 202 ? -20.065 4.097 33.504 1.00 65.12 202 PRO A C 1
ATOM 1568 O O . PRO A 1 202 ? -20.086 3.615 34.628 1.00 65.12 202 PRO A O 1
ATOM 1571 N N . GLU A 1 203 ? -21.053 3.890 32.636 1.00 64.62 203 GLU A N 1
ATOM 1572 C CA . GLU A 1 203 ? -22.298 3.177 32.938 1.00 64.62 203 GLU A CA 1
ATOM 1573 C C . GLU A 1 203 ? -22.159 1.650 33.056 1.00 64.62 203 GLU A C 1
ATOM 1575 O O . GLU A 1 203 ? -23.126 0.967 33.402 1.00 64.62 203 GLU A O 1
ATOM 1580 N N . CYS A 1 204 ? -20.982 1.092 32.759 1.00 66.38 204 CYS A N 1
ATOM 1581 C CA . CYS A 1 204 ? -20.661 -0.299 33.087 1.00 66.38 204 CYS A CA 1
ATOM 1582 C C . CYS A 1 204 ? -20.276 -0.461 34.567 1.00 66.38 204 CYS A C 1
ATOM 1584 O O . CYS A 1 204 ? -20.194 -1.587 35.056 1.00 66.38 204 CYS A O 1
ATOM 1586 N N . ILE A 1 205 ? -20.076 0.647 35.287 1.00 71.25 205 ILE A N 1
ATOM 1587 C CA . ILE A 1 205 ? -19.846 0.664 36.728 1.00 71.25 205 ILE A CA 1
ATOM 1588 C C . ILE A 1 205 ? -21.215 0.784 37.426 1.00 71.25 205 ILE A C 1
ATOM 1590 O O . ILE A 1 205 ? -21.968 1.714 37.141 1.00 71.25 205 ILE A O 1
ATOM 1594 N N . PRO A 1 206 ? -21.582 -0.140 38.327 1.00 68.06 206 PRO A N 1
ATOM 1595 C CA . PRO A 1 206 ? -22.831 -0.070 39.066 1.00 68.06 206 PRO A CA 1
ATOM 1596 C C . PRO A 1 206 ? -22.804 1.101 40.057 1.00 68.06 206 PRO A C 1
ATOM 1598 O O . PRO A 1 206 ? -21.908 1.206 40.891 1.00 68.06 206 PRO A O 1
ATOM 1601 N N . ASP A 1 207 ? -23.842 1.939 40.025 1.00 63.69 207 ASP A N 1
ATOM 1602 C CA . ASP A 1 207 ? -23.961 3.130 40.883 1.00 63.69 207 ASP A CA 1
ATOM 1603 C C . ASP A 1 207 ? -24.057 2.811 42.391 1.00 63.69 207 ASP A C 1
ATOM 1605 O O . ASP A 1 207 ? -23.832 3.679 43.236 1.00 63.69 207 ASP A O 1
ATOM 1609 N N . LYS A 1 208 ? -24.444 1.580 42.757 1.00 59.62 208 LYS A N 1
ATOM 1610 C CA . LYS A 1 208 ? -24.688 1.159 44.147 1.00 59.62 208 LYS A CA 1
ATOM 1611 C C . LYS A 1 208 ? -23.987 -0.161 44.463 1.00 59.62 208 LYS A C 1
ATOM 1613 O O . LYS A 1 208 ? -24.601 -1.223 44.398 1.00 59.62 208 LYS A O 1
ATOM 1618 N N . GLY A 1 209 ? -22.716 -0.075 44.845 1.00 60.00 209 GLY A N 1
ATOM 1619 C CA . GLY A 1 209 ? -21.961 -1.172 45.457 1.00 60.00 209 GLY A CA 1
ATOM 1620 C C . GLY A 1 209 ? -21.870 -1.013 46.978 1.00 60.00 209 GLY A C 1
ATOM 1621 O O . GLY A 1 209 ? -21.764 0.101 47.489 1.00 60.00 209 GLY A O 1
ATOM 1622 N N . ALA A 1 210 ? -21.885 -2.122 47.723 1.00 59.66 210 ALA A N 1
ATOM 1623 C CA . ALA A 1 210 ? -21.632 -2.113 49.172 1.00 59.66 210 ALA A CA 1
ATOM 1624 C C . ALA A 1 210 ? -20.155 -1.821 49.515 1.00 59.6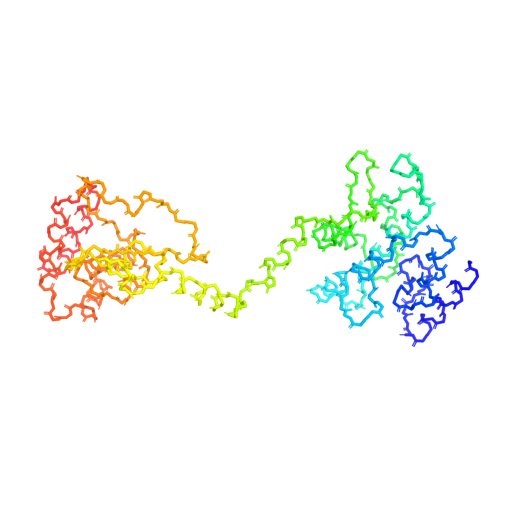6 210 ALA A C 1
ATOM 1626 O O . ALA A 1 210 ? -19.820 -1.542 50.666 1.00 59.66 210 ALA A O 1
ATOM 1627 N N . LYS A 1 211 ? -19.269 -1.903 48.516 1.00 66.38 211 LYS A N 1
ATOM 1628 C CA . LYS A 1 211 ? -17.836 -1.620 48.602 1.00 66.38 211 LYS A CA 1
ATOM 1629 C C . LYS A 1 211 ? -17.447 -0.650 47.492 1.00 66.38 211 LYS A C 1
ATOM 1631 O O . LYS A 1 211 ? -18.081 -0.607 46.440 1.00 66.38 211 LYS A O 1
ATOM 1636 N N . ALA A 1 212 ? -16.390 0.124 47.724 1.00 64.81 212 ALA A N 1
ATOM 1637 C CA . ALA A 1 212 ? -15.823 0.967 46.681 1.00 64.81 212 ALA A CA 1
ATOM 1638 C C . ALA A 1 212 ? -15.389 0.088 45.494 1.00 64.81 212 ALA A C 1
ATOM 1640 O O . ALA A 1 212 ? -14.791 -0.967 45.698 1.00 64.81 212 ALA A O 1
ATOM 1641 N N . THR A 1 213 ? -15.709 0.498 44.268 1.00 67.94 213 THR A N 1
ATOM 1642 C CA . THR A 1 213 ? -15.438 -0.290 43.057 1.00 67.94 213 THR A CA 1
ATOM 1643 C C . THR A 1 213 ? -14.240 0.283 42.303 1.00 67.94 213 THR A C 1
ATOM 1645 O O . THR A 1 213 ? -14.177 1.488 42.070 1.00 67.94 213 THR A O 1
ATOM 1648 N N . LEU A 1 214 ? -13.287 -0.570 41.925 1.00 68.25 214 LEU A N 1
ATOM 1649 C CA . LEU A 1 214 ? -12.149 -0.237 41.075 1.00 68.25 214 LEU A CA 1
ATOM 1650 C C . LEU A 1 214 ? -12.372 -0.840 39.684 1.00 68.25 214 LEU A C 1
ATOM 1652 O O . LEU A 1 214 ? -12.392 -2.059 39.523 1.00 68.25 214 LEU A O 1
ATOM 1656 N N . ALA A 1 215 ? -12.514 0.027 38.688 1.00 71.44 215 ALA A N 1
ATOM 1657 C CA . ALA A 1 215 ? -12.795 -0.345 37.309 1.00 71.44 215 ALA A CA 1
ATOM 1658 C C . ALA A 1 215 ? -11.628 0.049 36.386 1.00 71.44 215 ALA A C 1
ATOM 1660 O O . ALA A 1 215 ? -11.562 1.202 35.954 1.00 71.44 215 ALA A O 1
ATOM 1661 N N . PRO A 1 216 ? -10.669 -0.851 36.098 1.00 68.81 216 PRO A N 1
ATOM 1662 C CA . PRO A 1 216 ? -9.697 -0.623 35.034 1.00 68.81 216 PRO A CA 1
ATOM 1663 C C . PRO A 1 216 ? -10.394 -0.515 33.671 1.00 68.81 216 PRO A C 1
ATOM 1665 O O . PRO A 1 216 ? -11.134 -1.414 33.263 1.00 68.81 216 PRO A O 1
ATOM 1668 N N . ILE A 1 217 ? -10.120 0.585 32.966 1.00 68.56 217 ILE A N 1
ATOM 1669 C CA . ILE A 1 217 ? -10.631 0.813 31.614 1.00 68.56 217 ILE A CA 1
ATOM 1670 C C . ILE A 1 217 ? -9.933 -0.135 30.636 1.00 68.56 217 ILE A C 1
ATOM 1672 O O . ILE A 1 217 ? -8.714 -0.320 30.710 1.00 68.56 217 ILE A O 1
ATOM 1676 N N . ALA A 1 218 ? -10.706 -0.741 29.733 1.00 64.12 218 ALA A N 1
ATOM 1677 C CA . ALA A 1 218 ? -10.167 -1.621 28.702 1.00 64.12 218 ALA A CA 1
ATOM 1678 C C . ALA A 1 218 ? -9.167 -0.863 27.804 1.00 64.12 218 ALA A C 1
ATOM 1680 O O . ALA A 1 218 ? -9.403 0.279 27.411 1.00 64.12 218 ALA A O 1
ATOM 1681 N N . LEU A 1 219 ? -8.025 -1.486 27.494 1.00 64.06 219 LEU A N 1
ATOM 1682 C CA . LEU A 1 219 ? -6.933 -0.848 26.737 1.00 64.06 219 LEU A CA 1
ATOM 1683 C C . LEU A 1 219 ? -7.301 -0.559 25.274 1.00 64.06 219 LEU A C 1
ATOM 1685 O O . LEU A 1 219 ? -6.676 0.284 24.634 1.00 64.06 219 LEU A O 1
ATOM 1689 N N . ASP A 1 220 ? -8.291 -1.272 24.753 1.00 60.44 220 ASP A N 1
ATOM 1690 C CA . ASP A 1 220 ? -8.877 -1.124 23.426 1.00 60.44 220 ASP A CA 1
ATOM 1691 C C . ASP A 1 220 ? -10.142 -0.251 23.412 1.00 60.44 220 ASP A C 1
ATOM 1693 O O . ASP A 1 220 ? -10.725 -0.047 22.345 1.00 60.44 220 ASP A O 1
ATOM 1697 N N . SER A 1 221 ? -10.533 0.315 24.560 1.00 59.44 221 SER A N 1
ATOM 1698 C CA . SER A 1 221 ? -11.653 1.250 24.629 1.00 59.44 221 SER A CA 1
ATOM 1699 C C . SER A 1 221 ? -11.381 2.487 23.754 1.00 59.44 221 SER A C 1
ATOM 1701 O O . SER A 1 221 ? -10.240 2.970 23.687 1.00 59.44 221 SER A O 1
ATOM 1703 N N . PRO A 1 222 ? -12.406 3.039 23.075 1.00 62.19 222 PRO A N 1
ATOM 1704 C CA . PRO A 1 222 ? -12.315 4.348 22.442 1.00 62.19 222 PRO A CA 1
ATOM 1705 C C . PRO A 1 222 ? -11.771 5.413 23.411 1.00 62.19 222 PRO A C 1
ATOM 1707 O O . PRO A 1 222 ? -11.918 5.269 24.624 1.00 62.19 222 PRO A O 1
ATOM 1710 N N . PRO A 1 223 ? -11.172 6.514 22.915 1.00 68.19 223 PRO A N 1
ATOM 1711 C CA . PRO A 1 223 ? -10.699 7.593 23.774 1.00 68.19 223 PRO A CA 1
ATOM 1712 C C . PRO A 1 223 ? -11.804 8.071 24.721 1.00 68.19 223 PRO A C 1
ATOM 1714 O O . PRO A 1 223 ? -12.793 8.665 24.292 1.00 68.19 223 PRO A O 1
ATOM 1717 N N . VAL A 1 224 ? -11.621 7.805 26.011 1.00 64.56 224 VAL A N 1
ATOM 1718 C CA . VAL A 1 224 ? -12.549 8.218 27.060 1.00 64.56 224 VAL A CA 1
ATOM 1719 C C . VAL A 1 224 ? -12.152 9.582 27.609 1.00 64.56 224 VAL A C 1
ATOM 1721 O O . VAL A 1 224 ? -10.965 9.872 27.782 1.00 64.56 224 VAL A O 1
ATOM 1724 N N . LYS A 1 225 ? -13.139 10.428 27.917 1.00 70.12 225 LYS A N 1
ATOM 1725 C CA . LYS A 1 225 ? -12.902 11.665 28.661 1.00 70.12 225 LYS A CA 1
ATOM 1726 C C . LYS A 1 225 ? -13.015 11.369 30.156 1.00 70.12 225 LYS A C 1
ATOM 1728 O O . LYS A 1 225 ? -14.081 10.943 30.598 1.00 70.12 225 LYS A O 1
ATOM 1733 N N . PRO A 1 226 ? -11.958 11.590 30.956 1.00 65.81 226 PRO A N 1
ATOM 1734 C CA . PRO A 1 226 ? -11.998 11.306 32.389 1.00 65.81 226 PRO A CA 1
ATOM 1735 C C . PRO A 1 226 ? -13.117 12.048 33.129 1.00 65.81 226 PRO A C 1
ATOM 1737 O O . PRO A 1 226 ? -13.663 11.516 34.089 1.00 65.81 226 PRO A O 1
ATOM 1740 N N . GLU A 1 227 ? -13.495 13.248 32.670 1.00 66.06 227 GLU A N 1
ATOM 1741 C CA . GLU A 1 227 ? -14.619 14.009 33.230 1.00 66.06 227 GLU A CA 1
ATOM 1742 C C . GLU A 1 227 ? -15.967 13.274 33.175 1.00 66.06 227 GLU A C 1
ATOM 1744 O O . GLU A 1 227 ? -16.778 13.458 34.081 1.00 66.06 227 GLU A O 1
ATOM 1749 N N . ASP A 1 228 ? -16.183 12.388 32.199 1.00 63.94 228 ASP A N 1
ATOM 1750 C CA . ASP A 1 228 ? -17.421 11.605 32.078 1.00 63.94 228 ASP A CA 1
ATOM 1751 C C . ASP A 1 228 ? -17.527 10.518 33.166 1.00 63.94 228 ASP A C 1
ATOM 1753 O O . ASP A 1 228 ? -18.615 10.022 33.456 1.00 63.94 228 ASP A O 1
ATOM 1757 N N . PHE A 1 229 ? -16.404 10.170 33.806 1.00 61.31 229 PHE A N 1
ATOM 1758 C CA . PHE A 1 229 ? -16.321 9.218 34.920 1.00 61.31 229 PHE A CA 1
ATOM 1759 C C . PHE A 1 229 ? -16.362 9.908 36.294 1.00 61.31 229 PHE A C 1
ATOM 1761 O O . PHE A 1 229 ? -16.381 9.237 37.327 1.00 61.31 229 PHE A O 1
ATOM 1768 N N . ILE A 1 230 ? -16.382 11.246 36.335 1.00 58.66 230 ILE A N 1
ATOM 1769 C CA . ILE A 1 230 ? -16.419 12.027 37.573 1.00 58.66 230 ILE A CA 1
ATOM 1770 C C . ILE A 1 230 ? -17.841 12.555 37.776 1.00 58.66 230 ILE A C 1
ATOM 1772 O O . ILE A 1 230 ? -18.250 13.550 37.180 1.00 58.66 230 ILE A O 1
ATOM 1776 N N . ALA A 1 231 ? -18.594 11.941 38.693 1.00 55.59 231 ALA A N 1
ATOM 1777 C CA . ALA A 1 231 ? -19.876 12.472 39.158 1.00 55.59 231 ALA A CA 1
ATOM 1778 C C . ALA A 1 231 ? -19.662 13.698 40.076 1.00 55.59 231 ALA A C 1
ATOM 1780 O O . ALA A 1 231 ? -19.886 13.664 41.286 1.00 55.59 231 ALA A O 1
ATOM 1781 N N . GLY A 1 232 ? -19.183 14.807 39.510 1.00 43.84 232 GLY A N 1
ATOM 1782 C CA . GLY A 1 232 ? -19.022 16.076 40.212 1.00 43.84 232 GLY A CA 1
ATOM 1783 C C . GLY A 1 232 ? -20.371 16.754 40.444 1.00 43.84 232 GLY A C 1
ATOM 1784 O O . GLY A 1 232 ? -20.841 17.451 39.556 1.00 43.84 232 GLY A O 1
ATOM 1785 N N . SER A 1 233 ? -20.985 16.515 41.611 1.00 40.97 233 SER A N 1
ATOM 1786 C CA . SER A 1 233 ? -21.961 17.322 42.394 1.00 40.97 233 SER A CA 1
ATOM 1787 C C . SER A 1 233 ? -23.047 18.199 41.726 1.00 40.97 233 SER A C 1
ATOM 1789 O O . SER A 1 233 ? -23.800 18.867 42.433 1.00 40.97 233 SER A O 1
ATOM 1791 N N . LYS A 1 234 ? -23.237 18.184 40.407 1.00 44.59 234 LYS A N 1
ATOM 1792 C CA . LYS A 1 234 ? -24.365 18.818 39.719 1.00 44.59 234 LYS A CA 1
ATOM 1793 C C . LYS A 1 234 ? -25.214 17.727 39.088 1.00 44.59 234 LYS A C 1
ATOM 1795 O O . LYS A 1 234 ? -25.071 17.420 37.909 1.00 44.59 234 LYS A O 1
ATOM 1800 N N . LEU A 1 235 ? -26.106 17.163 39.903 1.00 51.22 235 LEU A N 1
ATOM 1801 C CA . LEU A 1 235 ? -27.211 16.320 39.451 1.00 51.22 235 LEU A CA 1
ATOM 1802 C C . LEU A 1 235 ? -27.896 17.005 38.257 1.00 51.22 235 LEU A C 1
ATOM 1804 O O . LEU A 1 235 ? -28.461 18.095 38.382 1.00 51.22 235 LEU A O 1
ATOM 1808 N N . ARG A 1 236 ? -27.785 16.391 37.079 1.00 61.19 236 ARG A N 1
ATOM 1809 C CA . ARG A 1 236 ? -28.524 16.777 35.877 1.00 61.19 236 ARG A CA 1
ATOM 1810 C C . ARG A 1 236 ? -29.178 15.537 35.294 1.00 61.19 236 ARG A C 1
ATOM 1812 O O . ARG A 1 236 ? -28.617 14.447 35.371 1.00 61.19 236 ARG A O 1
ATOM 1819 N N . LEU A 1 237 ? -30.354 15.716 34.705 1.00 62.47 237 LEU A N 1
ATOM 1820 C CA . LEU A 1 237 ? -31.008 14.653 33.955 1.00 62.47 237 LEU A CA 1
ATOM 1821 C C . LEU A 1 237 ? -30.235 14.446 32.647 1.00 62.47 237 LEU A C 1
ATOM 1823 O O . LEU A 1 237 ? -30.039 15.401 31.894 1.00 62.47 237 LEU A O 1
ATOM 1827 N N . ALA A 1 238 ? -29.759 13.223 32.418 1.00 64.94 238 ALA A N 1
ATOM 1828 C CA . ALA A 1 238 ? -29.095 12.844 31.173 1.00 64.94 238 ALA A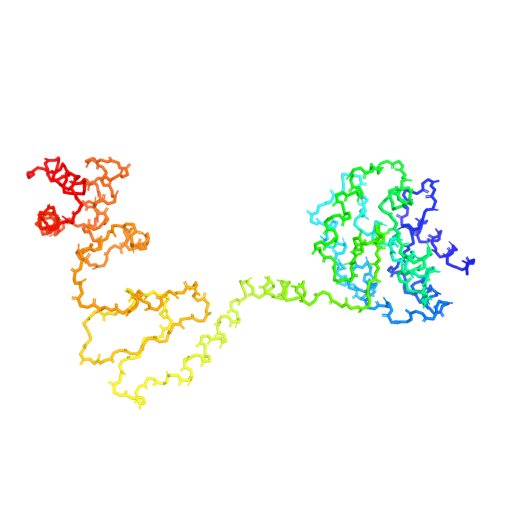 CA 1
ATOM 1829 C C . ALA A 1 238 ? -30.088 12.852 29.997 1.00 64.94 238 ALA A C 1
ATOM 1831 O O . ALA A 1 238 ? -31.283 12.593 30.192 1.00 64.94 238 ALA A O 1
ATOM 1832 N N . LEU A 1 239 ? -29.587 13.137 28.797 1.00 70.81 239 LEU A N 1
ATOM 1833 C CA . LEU A 1 239 ? -30.341 13.096 27.544 1.00 70.81 239 LEU A CA 1
ATOM 1834 C C . LEU A 1 239 ? -30.322 11.6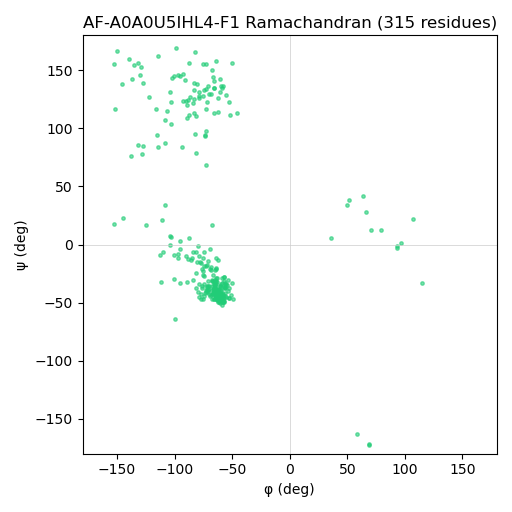88 26.921 1.00 70.81 239 LEU A C 1
ATOM 1836 O O . LEU A 1 239 ? -29.379 10.930 27.168 1.00 70.81 239 LEU A O 1
ATOM 1840 N N . PRO A 1 240 ? -31.310 11.338 26.076 1.00 67.44 240 PRO A N 1
ATOM 1841 C CA . PRO A 1 240 ? -31.317 10.048 25.387 1.00 67.44 240 PRO A CA 1
ATOM 1842 C C . PRO A 1 240 ? -30.106 9.848 24.470 1.00 67.44 240 PRO A C 1
ATOM 1844 O O . PRO A 1 240 ? -29.581 8.745 24.390 1.00 67.44 240 PRO A O 1
ATOM 1847 N N . GLU A 1 241 ? -29.629 10.910 23.819 1.00 69.19 241 GLU A N 1
ATOM 1848 C CA . GLU A 1 241 ? -28.469 10.889 22.916 1.00 69.19 241 GLU A CA 1
ATOM 1849 C C . GLU A 1 241 ? -27.143 10.656 23.648 1.00 69.19 241 GLU A C 1
ATOM 1851 O O . GLU A 1 241 ? -26.164 10.227 23.045 1.00 69.19 241 GLU A O 1
ATOM 1856 N N . GLU A 1 242 ? -27.109 10.923 24.955 1.00 66.50 242 GLU A N 1
ATOM 1857 C CA . GLU A 1 242 ? -25.955 10.640 25.812 1.00 66.50 242 GLU A CA 1
ATOM 1858 C C . GLU A 1 242 ? -25.900 9.153 26.215 1.00 66.50 242 GLU A C 1
ATOM 1860 O O . GLU A 1 242 ? -24.983 8.742 26.924 1.00 66.50 242 GLU A O 1
ATOM 1865 N N . ARG A 1 243 ? -26.875 8.332 25.788 1.00 67.31 243 ARG A N 1
ATOM 1866 C CA . ARG A 1 243 ? -26.941 6.894 26.078 1.00 67.31 243 ARG A CA 1
ATOM 1867 C C . ARG A 1 243 ? -26.501 6.054 24.889 1.00 67.31 243 ARG A C 1
ATOM 1869 O O . ARG A 1 243 ? -26.832 6.328 23.740 1.00 67.31 243 ARG A O 1
ATOM 1876 N N . HIS A 1 244 ? -25.816 4.953 25.183 1.00 63.06 244 HIS A N 1
ATOM 1877 C CA . HIS A 1 244 ? -25.442 3.977 24.169 1.00 63.06 244 HIS A CA 1
ATOM 1878 C C . HIS A 1 244 ? -26.689 3.291 23.576 1.00 63.06 244 HIS A C 1
ATOM 1880 O O . HIS A 1 244 ? -27.558 2.826 24.316 1.00 63.06 244 HIS A O 1
ATOM 1886 N N . GLY A 1 245 ? -26.767 3.148 22.247 1.00 65.62 245 GLY A N 1
ATOM 1887 C CA . GLY A 1 245 ? -27.951 2.598 21.558 1.00 65.62 245 GLY A CA 1
ATOM 1888 C C . GLY A 1 245 ? -28.359 1.186 22.013 1.00 65.62 245 GLY A C 1
ATOM 1889 O O . GLY A 1 245 ? -29.543 0.846 22.035 1.00 65.62 245 GLY A O 1
ATOM 1890 N N . ALA A 1 246 ? -27.401 0.378 22.483 1.00 69.44 246 ALA A N 1
ATOM 1891 C CA . ALA A 1 246 ? -27.672 -0.936 23.079 1.00 69.44 246 ALA A CA 1
ATOM 1892 C C . ALA A 1 246 ? -28.511 -0.857 24.375 1.00 69.44 246 ALA A C 1
ATOM 1894 O O . ALA A 1 246 ? -29.320 -1.738 24.650 1.00 69.44 246 ALA A O 1
ATOM 1895 N N . ARG A 1 247 ? -28.363 0.214 25.170 1.00 69.00 247 ARG A N 1
ATOM 1896 C CA . ARG A 1 247 ? -29.139 0.434 26.406 1.00 69.00 247 ARG A CA 1
ATOM 1897 C C . ARG A 1 247 ? -30.571 0.878 26.124 1.00 69.00 247 ARG A C 1
ATOM 1899 O O . ARG A 1 247 ? -31.438 0.652 26.965 1.00 69.00 247 ARG A O 1
ATOM 1906 N N . LEU A 1 248 ? -30.798 1.507 24.970 1.00 73.50 248 LEU A N 1
ATOM 1907 C CA . LEU A 1 248 ? -32.125 1.908 24.505 1.00 73.50 248 LEU A CA 1
ATOM 1908 C C . LEU A 1 248 ? -32.879 0.712 23.911 1.00 73.50 248 LEU A C 1
ATOM 1910 O O . LEU A 1 248 ? -34.081 0.603 24.087 1.00 73.50 248 LEU A O 1
ATOM 1914 N N . THR A 1 249 ? -32.176 -0.218 23.265 1.00 75.94 249 THR A N 1
ATOM 1915 C CA . THR A 1 249 ? -32.772 -1.436 22.684 1.00 75.94 249 THR A CA 1
ATOM 1916 C C . THR A 1 249 ? -32.942 -2.576 23.697 1.00 75.94 249 THR A C 1
ATOM 1918 O O . THR A 1 249 ? -33.894 -3.345 23.596 1.00 75.94 249 THR A O 1
ATOM 1921 N N . ALA A 1 250 ? -32.071 -2.670 24.710 1.00 81.19 250 ALA A N 1
ATOM 1922 C CA . ALA A 1 250 ? -32.155 -3.642 25.806 1.00 81.19 250 ALA A CA 1
ATOM 1923 C C . ALA A 1 250 ? -32.058 -2.949 27.187 1.00 81.19 250 ALA A C 1
ATOM 1925 O O . ALA A 1 250 ? -31.005 -2.961 27.840 1.00 81.19 250 ALA A O 1
ATOM 1926 N N . PRO A 1 251 ? -33.145 -2.314 27.664 1.00 82.56 251 PRO A N 1
ATOM 1927 C CA . PRO A 1 251 ? -33.106 -1.505 28.876 1.00 82.56 251 PRO A CA 1
ATOM 1928 C C . PRO A 1 251 ? -33.065 -2.357 30.154 1.00 82.56 251 PRO A C 1
ATOM 1930 O O . PRO A 1 251 ? -33.909 -3.218 30.388 1.00 82.56 251 PRO A O 1
ATOM 1933 N N . GLN A 1 252 ? -32.093 -2.067 31.022 1.00 77.50 252 GLN A N 1
ATOM 1934 C CA . GLN A 1 252 ? -31.895 -2.762 32.303 1.00 77.50 252 GLN A CA 1
ATOM 1935 C C . GLN A 1 252 ? -32.547 -2.035 33.486 1.00 77.50 252 GLN A C 1
ATOM 1937 O O . GLN A 1 252 ? -33.044 -2.673 34.411 1.00 77.50 252 GLN A O 1
ATOM 1942 N N . THR A 1 253 ? -32.583 -0.702 33.450 1.00 82.56 253 THR A N 1
ATOM 1943 C CA . THR A 1 253 ? -33.165 0.135 34.507 1.00 82.56 253 THR A CA 1
ATOM 1944 C C . THR A 1 253 ? -34.387 0.886 33.994 1.00 82.56 253 THR A C 1
ATOM 1946 O O . THR A 1 253 ? -34.570 1.065 32.789 1.00 82.56 253 THR A O 1
ATOM 1949 N N . ASP A 1 254 ? -35.216 1.383 34.908 1.00 80.12 254 ASP A N 1
ATOM 1950 C CA . ASP A 1 254 ? -36.379 2.199 34.538 1.00 80.12 254 ASP A CA 1
ATOM 1951 C C . ASP A 1 254 ? -35.976 3.539 33.931 1.00 80.12 254 ASP A C 1
ATOM 1953 O O . ASP A 1 254 ? -36.674 4.067 33.071 1.00 80.12 254 ASP A O 1
ATOM 1957 N N . TRP A 1 255 ? -34.790 4.036 34.287 1.00 81.00 255 TRP A N 1
ATOM 1958 C CA . TRP A 1 255 ? -34.204 5.183 33.612 1.00 81.00 255 TRP A CA 1
ATOM 1959 C C . TRP A 1 255 ? -33.865 4.873 32.149 1.00 81.00 255 TRP A C 1
ATOM 1961 O O . TRP A 1 255 ? -34.147 5.684 31.274 1.00 81.00 255 TRP A O 1
ATOM 1971 N N . ASN A 1 256 ? -33.337 3.683 31.846 1.00 82.75 256 ASN A N 1
ATOM 1972 C CA . ASN A 1 256 ? -33.078 3.279 30.459 1.00 82.75 256 ASN A CA 1
ATOM 1973 C C . ASN A 1 256 ? -34.388 3.132 29.674 1.00 82.75 256 ASN A C 1
ATOM 1975 O O . ASN A 1 256 ? -34.465 3.543 28.518 1.00 82.75 256 ASN A O 1
ATOM 1979 N N . ARG A 1 257 ? -35.436 2.596 30.315 1.00 86.88 257 ARG A N 1
ATOM 1980 C CA . ARG A 1 257 ? -36.780 2.505 29.723 1.00 86.88 257 ARG A CA 1
ATOM 1981 C C . ARG A 1 257 ? -37.338 3.892 29.409 1.00 86.88 257 ARG A C 1
ATOM 1983 O O . ARG A 1 257 ? -37.794 4.098 28.292 1.00 86.88 257 ARG A O 1
ATOM 1990 N N . LEU A 1 258 ? -37.238 4.843 30.339 1.00 87.00 258 LEU A N 1
ATOM 1991 C CA . LEU A 1 258 ? -37.636 6.235 30.117 1.00 87.00 258 LEU A CA 1
ATOM 1992 C C . LEU A 1 258 ? -36.885 6.864 28.933 1.00 87.00 258 LEU A C 1
ATOM 1994 O O . LEU A 1 258 ? -37.498 7.460 28.054 1.00 87.00 258 LEU A O 1
ATOM 1998 N N . GLN A 1 259 ? -35.561 6.731 28.892 1.00 86.62 259 GLN A N 1
ATOM 1999 C CA . GLN A 1 259 ? -34.741 7.350 27.846 1.00 86.62 259 GLN A CA 1
ATOM 2000 C C . GLN A 1 259 ? -35.032 6.748 26.466 1.00 86.62 259 GLN A C 1
ATOM 2002 O O . GLN A 1 259 ? -35.176 7.484 25.491 1.00 86.62 259 GLN A O 1
ATOM 2007 N N . GLY A 1 260 ? -35.208 5.425 26.383 1.00 87.06 260 GLY A N 1
ATOM 2008 C CA . GLY A 1 260 ? -35.623 4.770 25.142 1.00 87.06 260 GLY A CA 1
ATOM 2009 C C . GLY A 1 260 ? -37.047 5.133 24.716 1.00 87.06 260 GLY A C 1
ATOM 2010 O O . GLY A 1 260 ? -37.298 5.267 23.525 1.00 87.06 260 GLY A O 1
ATOM 2011 N N . LEU A 1 261 ? -37.953 5.407 25.662 1.00 88.06 261 LEU A N 1
ATOM 2012 C CA . LEU A 1 261 ? -39.295 5.918 25.367 1.00 88.06 261 LEU A CA 1
ATOM 2013 C C . LEU A 1 261 ? -39.235 7.308 24.707 1.00 88.06 261 LEU A C 1
ATOM 2015 O O . LEU A 1 261 ? -39.922 7.554 23.715 1.00 88.06 261 LEU A O 1
ATOM 2019 N N . ILE A 1 262 ? -38.392 8.204 25.232 1.00 88.00 262 ILE A N 1
ATOM 2020 C CA . ILE A 1 262 ? -38.178 9.548 24.671 1.00 88.00 262 ILE A CA 1
ATOM 2021 C C . ILE A 1 262 ? -37.520 9.453 23.285 1.00 88.00 262 ILE A C 1
ATOM 2023 O O . ILE A 1 262 ? -37.939 10.153 22.363 1.00 88.00 262 ILE A O 1
ATOM 2027 N N . ALA A 1 263 ? -36.534 8.567 23.111 1.00 87.69 263 ALA A N 1
ATOM 2028 C CA . ALA A 1 263 ? -35.915 8.309 21.810 1.00 87.69 263 ALA A CA 1
ATOM 2029 C C . ALA A 1 263 ? -36.937 7.778 20.786 1.00 87.69 263 ALA A C 1
ATOM 2031 O O . ALA A 1 263 ? -37.069 8.333 19.701 1.00 87.69 263 ALA A O 1
ATOM 2032 N N . ALA A 1 264 ? -37.755 6.793 21.169 1.00 88.25 264 ALA A N 1
ATOM 2033 C CA . ALA A 1 264 ? -38.812 6.236 20.325 1.00 88.25 264 ALA A CA 1
ATOM 2034 C C . ALA A 1 264 ? -39.849 7.288 19.890 1.00 88.25 264 ALA A C 1
ATOM 2036 O O . ALA A 1 264 ? -40.338 7.257 18.760 1.00 88.25 264 ALA A O 1
ATOM 2037 N N . TYR A 1 265 ? -40.180 8.241 20.769 1.00 87.88 265 TYR A N 1
ATOM 2038 C CA . TYR A 1 265 ? -41.050 9.370 20.426 1.00 87.88 265 TYR A CA 1
ATOM 2039 C C . TYR A 1 265 ? -40.441 10.291 19.367 1.00 87.88 265 TYR A C 1
ATOM 2041 O O . TYR A 1 265 ? -41.155 10.758 18.479 1.00 87.88 265 TYR A O 1
ATOM 2049 N N . ARG A 1 266 ? -39.129 10.524 19.423 1.00 85.50 266 ARG A N 1
ATOM 2050 C CA . ARG A 1 266 ? -38.421 11.336 18.426 1.00 85.50 266 ARG A CA 1
ATOM 2051 C C . ARG A 1 266 ? -38.327 10.637 17.072 1.00 85.50 266 ARG A C 1
ATOM 2053 O O . ARG A 1 266 ? -38.469 11.307 16.054 1.00 85.50 266 ARG A O 1
ATOM 2060 N N . ASP A 1 267 ? -38.162 9.318 17.074 1.00 84.62 267 ASP A N 1
ATOM 2061 C CA . ASP A 1 267 ? -38.014 8.530 15.847 1.00 84.62 267 ASP A CA 1
ATOM 2062 C C . ASP A 1 267 ? -39.338 8.308 15.106 1.00 84.62 267 ASP A C 1
ATOM 2064 O O . ASP A 1 267 ? -39.362 8.279 13.876 1.00 84.62 267 ASP A O 1
ATOM 2068 N N . GLY A 1 268 ? -40.455 8.144 15.822 1.00 81.25 268 GLY A N 1
ATOM 2069 C CA . GLY A 1 268 ? -41.706 7.724 15.184 1.00 81.25 268 GLY A CA 1
ATOM 2070 C C . GLY A 1 268 ? -42.995 8.168 15.862 1.00 81.25 268 GLY A C 1
ATOM 2071 O O . GLY A 1 268 ? -44.056 7.616 15.554 1.00 81.25 268 GLY A O 1
ATOM 2072 N N . ASN A 1 269 ? -42.930 9.175 16.742 1.00 82.31 269 ASN A N 1
ATOM 2073 C CA . ASN A 1 269 ? -44.089 9.757 17.422 1.00 82.31 269 ASN A CA 1
ATOM 2074 C C . ASN A 1 269 ? -44.876 8.693 18.237 1.00 82.31 269 ASN A C 1
ATOM 2076 O O . ASN A 1 269 ? -44.370 7.610 18.536 1.00 82.31 269 ASN A O 1
ATOM 2080 N N . ILE A 1 270 ? -46.123 8.983 18.619 1.00 89.00 270 ILE A N 1
ATOM 2081 C CA . ILE A 1 270 ? -46.929 8.164 19.547 1.00 89.00 270 ILE A CA 1
ATOM 2082 C C . ILE A 1 270 ? -47.030 6.662 19.212 1.00 89.00 270 ILE A C 1
ATOM 2084 O O . ILE A 1 270 ? -46.926 5.861 20.145 1.00 89.00 270 ILE A O 1
ATOM 2088 N N . PRO A 1 271 ? -47.232 6.220 17.953 1.00 88.00 271 PRO A N 1
ATOM 2089 C CA . PRO A 1 271 ? -47.357 4.791 17.658 1.00 88.00 271 PRO A CA 1
ATOM 2090 C C . PRO A 1 271 ? -46.095 3.994 18.016 1.00 88.00 271 PRO A C 1
ATOM 2092 O O . PRO A 1 271 ? -46.193 2.930 18.628 1.00 88.00 271 PRO A O 1
ATOM 2095 N N . VAL A 1 272 ? -44.913 4.536 17.702 1.00 88.44 272 VAL A N 1
ATOM 2096 C CA . VAL A 1 272 ? -43.621 3.897 18.003 1.00 88.44 272 VAL A CA 1
ATOM 2097 C C . VAL A 1 272 ? -43.322 3.959 19.499 1.00 88.44 272 VAL A C 1
ATOM 2099 O O . VAL A 1 272 ? -42.899 2.964 20.085 1.00 88.44 272 VAL A O 1
ATOM 2102 N N . THR A 1 273 ? -43.648 5.074 20.158 1.00 90.06 273 THR A N 1
ATOM 2103 C CA . THR A 1 273 ? -43.548 5.201 21.620 1.00 90.06 273 THR A CA 1
ATOM 2104 C C . THR A 1 273 ? -44.403 4.167 22.353 1.00 90.06 273 THR A C 1
ATOM 2106 O O . THR A 1 273 ? -43.944 3.549 23.314 1.00 90.06 273 THR A O 1
ATOM 2109 N N . ARG A 1 274 ? -45.638 3.930 21.891 1.00 88.88 274 ARG A N 1
ATOM 2110 C CA . ARG A 1 274 ? -46.551 2.947 22.491 1.00 88.88 274 ARG A CA 1
ATOM 2111 C C . ARG A 1 274 ? -46.040 1.518 22.308 1.00 88.88 274 ARG A C 1
ATOM 2113 O O . ARG A 1 274 ? -46.068 0.745 23.264 1.00 88.88 274 ARG A O 1
ATOM 2120 N N . ALA A 1 275 ? -45.536 1.190 21.118 1.00 89.56 275 ALA A N 1
ATOM 2121 C CA . ALA A 1 275 ? -44.924 -0.107 20.839 1.00 89.56 275 ALA A CA 1
ATOM 2122 C C . ALA A 1 275 ? -43.682 -0.351 21.714 1.00 89.56 275 ALA A C 1
ATOM 2124 O O . ALA A 1 275 ? -43.523 -1.434 22.279 1.00 89.56 275 ALA A O 1
ATOM 2125 N N . TYR A 1 276 ? -42.840 0.670 21.896 1.00 91.19 276 TYR A N 1
ATOM 2126 C CA . TYR A 1 276 ? -41.680 0.597 22.781 1.00 91.19 276 TYR A CA 1
ATOM 2127 C C . TYR A 1 276 ? -42.089 0.336 24.240 1.00 91.19 276 TYR A C 1
ATOM 2129 O O . TYR A 1 276 ? -41.554 -0.571 24.881 1.00 91.19 276 TYR A O 1
ATOM 2137 N N . LEU A 1 277 ? -43.077 1.080 24.756 1.00 90.12 277 LEU A N 1
ATOM 2138 C CA . LEU A 1 277 ? -43.575 0.916 26.127 1.00 90.12 277 LEU A CA 1
ATOM 2139 C C . LEU A 1 277 ? -44.141 -0.493 26.362 1.00 90.12 277 LEU A C 1
ATOM 2141 O O . LEU A 1 277 ? -43.840 -1.113 27.380 1.00 90.12 277 LEU A O 1
ATOM 2145 N N . GLN A 1 278 ? -44.903 -1.027 25.404 1.00 89.75 278 GLN A N 1
ATOM 2146 C CA . GLN A 1 278 ? -45.423 -2.397 25.466 1.00 89.75 278 GLN A CA 1
ATOM 2147 C C . GLN A 1 278 ? -44.308 -3.446 25.426 1.00 89.75 278 GLN A C 1
ATOM 2149 O O . GLN A 1 278 ? -44.370 -4.432 26.150 1.00 89.75 278 GLN A O 1
ATOM 2154 N N . THR A 1 279 ? -43.272 -3.231 24.618 1.00 90.38 279 THR A N 1
ATOM 2155 C CA . THR A 1 279 ? -42.192 -4.213 24.445 1.00 90.38 279 THR A CA 1
ATOM 2156 C C . THR A 1 279 ? -41.263 -4.265 25.657 1.00 90.38 279 THR A C 1
ATOM 2158 O O . THR A 1 279 ? -40.864 -5.342 26.092 1.00 90.38 279 THR A O 1
ATOM 2161 N N . HIS A 1 280 ? -40.913 -3.108 26.224 1.00 88.44 280 HIS A N 1
ATOM 2162 C CA . HIS A 1 280 ? -39.832 -3.012 27.211 1.00 88.44 280 HIS A CA 1
ATOM 2163 C C . HIS A 1 280 ? -40.289 -2.647 28.627 1.00 88.44 280 HIS A C 1
ATOM 2165 O O . HIS A 1 280 ? -39.479 -2.688 29.561 1.00 88.44 280 HIS A O 1
ATOM 2171 N N . ALA A 1 281 ? -41.560 -2.277 28.803 1.00 84.25 281 ALA A N 1
ATOM 2172 C CA . ALA A 1 281 ? -42.094 -1.795 30.071 1.00 84.25 281 ALA A CA 1
ATOM 2173 C C . ALA A 1 281 ? -43.554 -2.208 30.341 1.00 84.25 281 ALA A C 1
ATOM 2175 O O . ALA A 1 281 ? -44.194 -1.554 31.155 1.00 84.25 281 ALA A O 1
ATOM 2176 N N . ALA A 1 282 ? -44.084 -3.278 29.728 1.00 82.19 282 ALA A N 1
ATOM 2177 C CA . ALA A 1 282 ? -45.488 -3.692 29.899 1.00 82.19 282 AL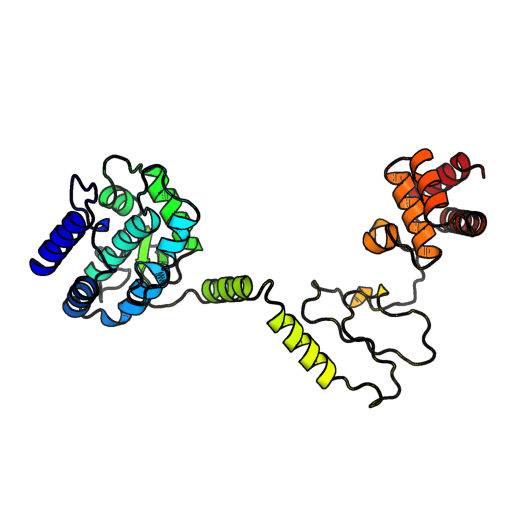A A CA 1
ATOM 2178 C C . ALA A 1 282 ? -45.941 -3.771 31.370 1.00 82.19 282 ALA A C 1
ATOM 2180 O O . ALA A 1 282 ? -46.975 -3.221 31.731 1.00 82.19 282 ALA A O 1
ATOM 2181 N N . GLU A 1 283 ? -45.139 -4.403 32.230 1.00 80.56 283 GLU A N 1
ATOM 2182 C CA . GLU A 1 283 ? -45.455 -4.591 33.655 1.00 80.56 283 GLU A CA 1
ATOM 2183 C C . GLU A 1 283 ? -45.210 -3.339 34.514 1.00 80.56 283 GLU A C 1
ATOM 2185 O O . GLU A 1 283 ? -45.658 -3.261 35.652 1.00 80.56 283 GLU A O 1
ATOM 2190 N N . ASN A 1 284 ? -44.482 -2.352 33.984 1.00 84.31 284 ASN A N 1
ATOM 2191 C CA . ASN A 1 284 ? -44.036 -1.161 34.709 1.00 84.31 284 ASN A CA 1
ATOM 2192 C C . ASN A 1 284 ? -44.464 0.145 34.020 1.00 84.31 284 ASN A C 1
ATOM 2194 O O . ASN A 1 284 ? -43.901 1.198 34.313 1.00 84.31 284 ASN A O 1
ATOM 2198 N N . ALA A 1 285 ? -45.429 0.087 33.099 1.00 85.31 285 ALA A N 1
ATOM 2199 C CA . ALA A 1 285 ? -45.747 1.183 32.189 1.00 85.31 285 ALA A CA 1
ATOM 2200 C C . ALA A 1 285 ? -46.115 2.470 32.938 1.00 85.31 285 ALA A C 1
ATOM 2202 O O . ALA A 1 285 ? -45.529 3.514 32.666 1.00 85.31 285 ALA A O 1
ATOM 2203 N N . GLU A 1 286 ? -46.990 2.372 33.942 1.00 84.94 286 GLU A N 1
ATOM 2204 C CA . GLU A 1 286 ? -47.385 3.502 34.796 1.00 84.94 286 GLU A CA 1
ATOM 2205 C C . GLU A 1 286 ? -46.183 4.168 35.467 1.00 84.94 286 GLU A C 1
ATOM 2207 O O . GLU A 1 286 ? -46.024 5.381 35.404 1.00 84.94 286 GLU A O 1
ATOM 2212 N N . ARG A 1 287 ? -45.259 3.368 36.009 1.00 83.88 287 ARG A N 1
ATOM 2213 C CA . ARG A 1 287 ? -44.052 3.875 36.668 1.00 83.88 287 ARG A CA 1
ATOM 2214 C C . ARG A 1 287 ? -43.112 4.589 35.695 1.00 83.88 287 ARG A C 1
ATOM 2216 O O . ARG A 1 287 ? -42.446 5.545 36.079 1.00 83.88 287 ARG A O 1
ATOM 2223 N N . ILE A 1 288 ? -43.043 4.146 34.438 1.00 88.25 288 ILE A N 1
ATOM 2224 C CA . ILE A 1 288 ? -42.269 4.843 33.399 1.00 88.25 288 ILE A CA 1
ATOM 2225 C C . ILE A 1 288 ? -42.954 6.152 32.983 1.00 88.25 288 ILE A C 1
ATOM 2227 O O . ILE A 1 288 ? -42.260 7.139 32.743 1.00 88.25 288 ILE A O 1
ATOM 2231 N N . LEU A 1 289 ? -44.289 6.191 32.938 1.00 87.81 289 LEU A N 1
ATOM 2232 C CA . LEU A 1 289 ? -45.047 7.418 32.670 1.00 87.81 289 LEU A CA 1
ATOM 2233 C C . LEU A 1 289 ? -44.892 8.437 33.807 1.00 87.81 289 LEU A C 1
ATOM 2235 O O . LEU A 1 289 ? -44.645 9.607 33.527 1.00 87.81 289 LEU A O 1
ATOM 2239 N N . ASP A 1 290 ? -44.921 7.996 35.067 1.00 85.19 290 ASP A N 1
ATOM 2240 C CA . ASP A 1 290 ? -44.641 8.850 36.230 1.00 85.19 290 ASP A CA 1
ATOM 2241 C C . ASP A 1 290 ? -43.216 9.434 36.158 1.00 85.19 290 ASP A C 1
ATOM 2243 O O . ASP A 1 290 ? -42.989 10.617 36.411 1.00 85.19 290 ASP A O 1
ATOM 2247 N N . LEU A 1 291 ? -42.232 8.623 35.751 1.00 84.50 291 LEU A N 1
ATOM 2248 C CA . LEU A 1 291 ? -40.860 9.091 35.533 1.00 84.50 291 LEU A CA 1
ATOM 2249 C C . LEU A 1 291 ? -40.756 10.092 34.370 1.00 84.50 291 LEU A C 1
ATOM 2251 O O . LEU A 1 291 ? -39.963 11.033 34.448 1.00 84.50 291 LEU A O 1
ATOM 2255 N N . LEU A 1 292 ? -41.550 9.918 33.310 1.00 88.12 292 LEU A N 1
ATOM 2256 C CA . LEU A 1 292 ? -41.629 10.868 32.198 1.00 88.12 292 LEU A CA 1
ATOM 2257 C C . LEU A 1 292 ? -42.259 12.195 32.632 1.00 88.12 292 LEU A C 1
ATOM 2259 O O . LEU A 1 292 ? -41.814 13.249 32.185 1.00 88.12 292 LEU A O 1
ATOM 2263 N N . GLU A 1 293 ? -43.238 12.159 33.533 1.00 84.56 293 GLU A N 1
ATOM 2264 C CA . GLU A 1 293 ? -43.850 13.346 34.134 1.00 84.56 293 GLU A CA 1
ATOM 2265 C C . GLU A 1 293 ? -42.838 14.144 34.966 1.00 84.56 293 GLU A C 1
ATOM 2267 O O . GLU A 1 293 ? -42.679 15.352 34.763 1.00 84.56 293 GLU A O 1
ATOM 2272 N N . VAL A 1 294 ? -42.058 13.461 35.811 1.00 84.44 294 VAL A N 1
ATOM 2273 C CA . VAL A 1 294 ? -40.946 14.078 36.556 1.00 84.44 294 VAL A CA 1
ATOM 2274 C C . VAL A 1 294 ? -39.910 14.670 35.598 1.00 84.44 294 VAL A C 1
ATOM 2276 O O . VAL A 1 294 ? -39.471 15.808 35.773 1.00 84.44 294 VAL A O 1
ATOM 2279 N N . TRP A 1 295 ? -39.542 13.942 34.542 1.00 82.75 295 TRP A N 1
ATOM 2280 C CA . TRP A 1 295 ? -38.596 14.435 33.541 1.00 82.75 295 TRP A CA 1
ATOM 2281 C C . TRP A 1 295 ? -39.128 15.675 32.805 1.00 82.75 295 TRP A C 1
ATOM 2283 O O . TRP A 1 295 ? -38.392 16.641 32.614 1.00 82.75 295 TRP A O 1
ATOM 2293 N N . ALA A 1 296 ? -40.417 15.703 32.454 1.00 84.38 296 ALA A N 1
ATOM 2294 C CA . ALA A 1 296 ? -41.066 16.849 31.820 1.00 84.38 296 ALA A CA 1
ATOM 2295 C C . ALA A 1 296 ? -41.127 18.088 32.731 1.00 84.38 296 ALA A C 1
ATOM 2297 O O . ALA A 1 296 ? -41.118 19.222 32.239 1.00 84.38 296 ALA A O 1
ATOM 2298 N N . ALA A 1 297 ? -41.202 17.897 34.050 1.00 80.88 297 ALA A N 1
ATOM 2299 C CA . ALA A 1 297 ? -41.162 18.983 35.024 1.00 80.88 297 ALA A CA 1
ATOM 2300 C C . ALA A 1 297 ? -39.743 19.560 35.181 1.00 80.88 297 ALA A C 1
ATOM 2302 O O . ALA A 1 297 ? -39.567 20.784 35.149 1.00 80.88 297 ALA A O 1
ATOM 2303 N N . GLU A 1 298 ? -38.740 18.684 35.261 1.00 78.62 298 GLU A N 1
ATOM 2304 C CA . GLU A 1 298 ? -37.374 19.009 35.695 1.00 78.62 298 GLU A CA 1
ATOM 2305 C C . GLU A 1 298 ? -36.353 19.189 34.554 1.00 78.62 298 GLU A C 1
ATOM 2307 O O . GLU A 1 298 ? -35.230 19.646 34.789 1.00 78.62 298 GLU A O 1
ATOM 2312 N N . ALA A 1 299 ? -36.700 18.868 33.301 1.00 78.44 299 ALA A N 1
ATOM 2313 C CA . ALA A 1 299 ? -35.808 19.089 32.159 1.00 78.44 299 ALA A CA 1
ATOM 2314 C C . ALA A 1 299 ? -35.411 20.575 32.041 1.00 78.44 299 ALA A C 1
ATOM 2316 O O . ALA A 1 299 ? -36.240 21.469 32.169 1.00 78.44 299 ALA A O 1
ATOM 2317 N N . ARG A 1 300 ? -34.135 20.883 31.785 1.00 72.75 300 ARG A N 1
ATOM 2318 C CA . ARG A 1 300 ? -33.677 22.288 31.715 1.00 72.75 300 ARG A CA 1
ATOM 2319 C C . ARG A 1 300 ? -34.106 23.011 30.441 1.00 72.75 300 ARG A C 1
ATOM 2321 O O . ARG A 1 300 ? -34.232 24.231 30.451 1.00 72.75 300 ARG A O 1
ATOM 2328 N N . ASP A 1 301 ? -34.307 22.261 29.366 1.00 78.75 301 ASP A N 1
ATOM 2329 C CA . ASP A 1 301 ? -34.606 22.789 28.040 1.00 78.75 301 ASP A CA 1
ATOM 2330 C C . ASP A 1 301 ? -36.135 22.868 27.817 1.00 78.75 301 ASP A C 1
ATOM 2332 O O . ASP A 1 301 ? -36.827 21.850 27.955 1.00 78.75 301 ASP A O 1
ATOM 2336 N N . PRO A 1 302 ? -36.686 24.054 27.486 1.00 80.25 302 PRO A N 1
ATOM 2337 C CA . PRO A 1 302 ? -38.106 24.234 27.183 1.00 80.25 302 PRO A CA 1
ATOM 2338 C C . PRO A 1 302 ? -38.637 23.315 26.076 1.00 80.25 302 PRO A C 1
ATOM 2340 O O . PRO A 1 302 ? -39.782 22.858 26.163 1.00 80.25 302 PRO A O 1
ATOM 2343 N N . ASP A 1 303 ? -37.823 23.007 25.066 1.00 80.19 303 ASP A N 1
ATOM 2344 C CA . ASP A 1 303 ? -38.230 22.155 23.951 1.00 80.19 303 ASP A CA 1
ATOM 2345 C C . ASP A 1 303 ? -38.347 20.696 24.393 1.00 80.19 303 ASP A C 1
ATOM 2347 O O . ASP A 1 303 ? -39.300 20.004 24.024 1.00 80.19 303 ASP A O 1
ATOM 2351 N N . LEU A 1 304 ? -37.456 20.252 25.281 1.00 81.31 304 LEU A N 1
ATOM 2352 C CA . LEU A 1 304 ? -37.531 18.930 25.901 1.00 81.31 304 LEU A CA 1
ATOM 2353 C C . LEU A 1 304 ? -38.776 18.786 26.779 1.00 81.31 304 LEU A C 1
ATOM 2355 O O . LEU A 1 304 ? -39.483 17.780 26.679 1.00 81.31 304 LEU A O 1
ATOM 2359 N N . LYS A 1 305 ? -39.118 19.814 27.569 1.00 84.12 305 LYS A N 1
ATOM 2360 C CA . LYS A 1 305 ? -40.374 19.823 28.341 1.00 84.12 305 LYS A CA 1
ATOM 2361 C C . LYS A 1 305 ? -41.589 19.690 27.430 1.00 84.12 305 LYS A C 1
ATOM 2363 O O . LYS A 1 305 ? -42.510 18.930 27.727 1.00 84.12 305 LYS A O 1
ATOM 2368 N N . LYS A 1 306 ? -41.604 20.429 26.317 1.00 84.69 306 LYS A N 1
ATOM 2369 C CA . LYS A 1 306 ? -42.700 20.395 25.342 1.00 84.69 306 LYS A CA 1
ATOM 2370 C C . LYS A 1 306 ? -42.828 19.017 24.690 1.00 84.69 306 LYS A C 1
ATOM 2372 O O . LYS A 1 306 ? -43.944 18.517 24.572 1.00 84.69 306 LYS A O 1
ATOM 2377 N N . GLN A 1 307 ? -41.710 18.392 24.320 1.00 85.00 307 GLN A N 1
ATOM 2378 C CA . GLN A 1 307 ? -41.685 17.043 23.746 1.00 85.00 307 GLN A CA 1
ATOM 2379 C C . GLN A 1 307 ? -42.226 15.996 24.724 1.00 85.00 307 GLN A C 1
ATOM 2381 O O . GLN A 1 307 ? -43.118 15.237 24.355 1.00 85.00 307 GLN A O 1
ATOM 2386 N N . ALA A 1 308 ? -41.757 15.983 25.974 1.00 85.75 308 ALA A N 1
ATOM 2387 C CA . ALA A 1 308 ? -42.231 15.011 26.959 1.00 85.75 308 ALA A CA 1
ATOM 2388 C C . ALA A 1 308 ? -43.709 15.200 27.322 1.00 85.75 308 ALA A C 1
ATOM 2390 O O . ALA A 1 308 ? -44.432 14.216 27.445 1.00 85.75 308 ALA A O 1
ATOM 2391 N N . ARG A 1 309 ? -44.195 16.445 27.414 1.00 88.00 309 ARG A N 1
ATOM 2392 C CA . ARG A 1 309 ? -45.630 16.723 27.613 1.00 88.00 309 ARG A CA 1
ATOM 2393 C C . ARG A 1 309 ? -46.484 16.252 26.439 1.00 88.00 309 ARG A C 1
ATOM 2395 O O . ARG A 1 309 ? -47.558 15.705 26.654 1.00 88.00 309 ARG A O 1
ATOM 2402 N N . ALA A 1 310 ? -46.010 16.440 25.209 1.00 87.56 310 ALA A N 1
ATOM 2403 C CA . ALA A 1 310 ? -46.706 15.949 24.022 1.00 87.56 310 ALA A CA 1
ATOM 2404 C C . ALA A 1 310 ? -46.738 14.410 23.971 1.00 87.56 310 ALA A C 1
ATOM 2406 O O . ALA A 1 310 ? -47.766 13.830 23.618 1.00 87.56 310 ALA A O 1
ATOM 2407 N N . ALA A 1 311 ? -45.649 13.755 24.386 1.00 87.56 311 ALA A N 1
ATOM 2408 C CA . ALA A 1 311 ? -45.592 12.304 24.520 1.00 87.56 311 ALA A CA 1
ATOM 2409 C C . ALA A 1 311 ? -46.562 11.785 25.598 1.00 87.56 311 ALA A C 1
ATOM 2411 O O . ALA A 1 311 ? -47.308 10.850 25.322 1.00 87.56 311 ALA A O 1
ATOM 2412 N N . LEU A 1 312 ? -46.613 12.414 26.782 1.00 88.94 312 LEU A N 1
ATOM 2413 C CA . LEU A 1 312 ? -47.581 12.085 27.843 1.00 88.94 312 LEU A CA 1
ATOM 2414 C C . LEU A 1 312 ? -49.025 12.195 27.336 1.00 88.94 312 LEU A C 1
ATOM 2416 O O . LEU A 1 312 ? -49.771 11.216 27.411 1.00 88.94 312 LEU A O 1
ATOM 2420 N N . TYR A 1 313 ? -49.357 13.319 26.691 1.00 88.38 313 TYR A N 1
ATOM 2421 C CA . TYR A 1 313 ? -50.687 13.560 26.129 1.00 88.38 313 TYR A CA 1
ATOM 2422 C C . TYR A 1 313 ? -51.104 12.483 25.127 1.00 88.38 313 TYR A C 1
ATOM 2424 O O . TYR A 1 313 ? -52.186 11.906 25.225 1.00 88.38 313 TYR A O 1
ATOM 2432 N N . GLY A 1 314 ? -50.231 12.149 24.174 1.00 84.69 314 GLY A N 1
ATOM 2433 C CA . GLY A 1 314 ? -50.540 11.121 23.181 1.00 84.69 314 GLY A CA 1
ATOM 2434 C C . GLY A 1 314 ? -50.535 9.688 23.730 1.00 84.69 314 GLY A C 1
ATOM 2435 O O . GLY A 1 314 ? -51.119 8.788 23.116 1.00 84.69 314 GLY A O 1
ATOM 2436 N N . LEU A 1 315 ? -49.917 9.454 24.890 1.00 87.12 315 LEU A N 1
ATOM 2437 C CA . LEU A 1 315 ? -49.981 8.179 25.607 1.00 87.12 315 LEU A CA 1
ATOM 2438 C C . LEU A 1 315 ? -51.215 8.064 26.515 1.00 87.12 315 LEU A C 1
ATOM 2440 O O . LEU A 1 315 ? -51.552 6.940 26.887 1.00 87.12 315 LEU A O 1
ATOM 2444 N N . GLY A 1 316 ? -51.940 9.163 26.750 1.00 82.12 316 GLY A N 1
ATOM 2445 C CA . GLY A 1 316 ? -53.208 9.196 27.485 1.00 82.12 316 GLY A CA 1
ATOM 2446 C C . GLY A 1 316 ? -53.129 9.812 28.885 1.00 82.12 316 GLY A C 1
ATOM 2447 O O . GLY A 1 316 ? -53.992 9.502 29.704 1.00 82.12 316 GLY A O 1
ATOM 2448 N N . ARG A 1 317 ? -52.117 10.646 29.162 1.00 72.94 317 ARG A N 1
ATOM 2449 C CA . ARG A 1 317 ? -51.953 11.408 30.411 1.00 72.94 317 ARG A CA 1
ATOM 2450 C C . ARG A 1 317 ? -51.973 12.915 30.185 1.00 72.94 317 ARG A C 1
ATOM 2452 O O . ARG A 1 317 ? -51.377 13.372 29.188 1.00 72.94 317 ARG A O 1
#

Radius of gyration: 31.96 Å; Cα contacts (8 Å, |Δi|>4): 365; chains: 1; bounding box: 81×42×78 Å